Protein AF-A0A4W6F8B2-F1 (afdb_monomer_lite)

Secondary structure (DSSP, 8-state):
-------------------PPP-B--TTS---B----PPPPP------PPP----------S-HHHHHHHHHHHHHHHHHHHHHHHHHHHHHHHHHHHHHHHHHHHHHS-----THHHHHHHHHHHHHHHHHHHHHHHHHHHHHHHHHHHHHHHHHHHHHHHHHHHHHHHHHHHHHHHHHHHHHHHHHHHHHHHHHHHHHHHHHHHHHHHHHHHS----------

Radius of gyration: 71.85 Å; chains: 1; bounding box: 152×48×208 Å

Structure (mmCIF, N/CA/C/O backbone):
data_AF-A0A4W6F8B2-F1
#
_entry.id   AF-A0A4W6F8B2-F1
#
loop_
_atom_site.group_PDB
_atom_site.id
_atom_site.type_symbol
_atom_site.label_atom_id
_atom_site.label_alt_id
_atom_site.label_comp_id
_atom_site.label_asym_id
_atom_site.label_entity_id
_atom_site.label_seq_id
_atom_site.pdbx_PDB_ins_code
_atom_site.Cartn_x
_atom_site.Cartn_y
_atom_site.Cartn_z
_atom_site.occupancy
_atom_site.B_iso_or_equiv
_atom_site.auth_seq_id
_atom_site.auth_comp_id
_atom_site.auth_asym_id
_atom_site.auth_atom_id
_atom_site.pdbx_PDB_model_num
ATOM 1 N N . MET A 1 1 ? 12.115 -32.933 23.506 1.00 41.34 1 MET A N 1
ATOM 2 C CA . MET A 1 1 ? 12.448 -33.530 24.817 1.00 41.34 1 MET A CA 1
ATOM 3 C C . MET A 1 1 ? 11.659 -32.809 25.899 1.00 41.34 1 MET A C 1
ATOM 5 O O . MET A 1 1 ? 12.075 -31.754 26.352 1.00 41.34 1 MET A O 1
ATOM 9 N N . ALA A 1 2 ? 10.496 -33.346 26.263 1.00 42.00 2 ALA A N 1
ATOM 10 C CA . ALA A 1 2 ? 9.798 -32.974 27.487 1.00 42.00 2 ALA A CA 1
ATOM 11 C C . ALA A 1 2 ? 10.229 -33.974 28.565 1.00 42.00 2 ALA A C 1
ATOM 13 O O . ALA A 1 2 ? 10.099 -35.177 28.349 1.00 42.00 2 ALA A O 1
ATOM 14 N N . SER A 1 3 ? 10.776 -33.500 29.683 1.00 36.09 3 SER A N 1
ATOM 15 C CA . SER A 1 3 ? 11.066 -34.358 30.833 1.00 36.09 3 SER A CA 1
ATOM 16 C C . SER A 1 3 ? 10.744 -33.622 32.124 1.00 36.09 3 SER A C 1
ATOM 18 O O . SER A 1 3 ? 11.480 -32.758 32.589 1.00 36.09 3 SER A O 1
ATOM 20 N N . ILE A 1 4 ? 9.597 -34.003 32.671 1.00 45.22 4 ILE A N 1
ATOM 21 C CA . ILE A 1 4 ? 9.161 -33.797 34.045 1.00 45.22 4 ILE A CA 1
ATOM 22 C C . ILE A 1 4 ? 9.964 -34.767 34.912 1.00 45.22 4 ILE A C 1
ATOM 24 O O . ILE A 1 4 ? 9.862 -35.959 34.663 1.00 45.22 4 ILE A O 1
ATOM 28 N N . TYR A 1 5 ? 10.655 -34.303 35.958 1.00 38.16 5 TYR A N 1
ATOM 29 C CA . TYR A 1 5 ? 10.817 -35.104 37.177 1.00 38.16 5 TYR A CA 1
ATOM 30 C C . TYR A 1 5 ? 10.755 -34.229 38.428 1.00 38.16 5 TYR A C 1
ATOM 32 O O . TYR A 1 5 ? 11.544 -33.318 38.659 1.00 38.16 5 TYR A O 1
ATOM 40 N N . ARG A 1 6 ? 9.726 -34.553 39.204 1.00 35.06 6 ARG A N 1
ATOM 41 C CA . ARG A 1 6 ? 9.356 -34.092 40.533 1.00 35.06 6 ARG A CA 1
ATOM 42 C C . ARG A 1 6 ? 10.201 -34.858 41.556 1.00 35.06 6 ARG A C 1
ATOM 44 O O . ARG A 1 6 ? 10.244 -36.082 41.487 1.00 35.06 6 ARG A O 1
ATOM 51 N N . THR A 1 7 ? 10.776 -34.177 42.544 1.00 38.84 7 THR A N 1
ATOM 52 C CA . THR A 1 7 ? 11.252 -34.813 43.782 1.00 38.84 7 THR A CA 1
ATOM 53 C C . THR A 1 7 ? 10.674 -34.088 44.992 1.00 38.84 7 THR A C 1
ATOM 55 O O . THR A 1 7 ? 10.786 -32.878 45.162 1.00 38.84 7 THR A O 1
ATOM 58 N N . SER A 1 8 ? 9.963 -34.866 45.799 1.00 34.19 8 SER A N 1
ATOM 59 C CA . SER A 1 8 ? 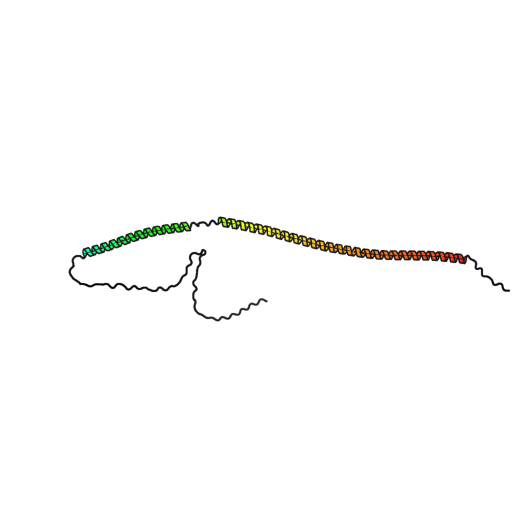9.314 -34.497 47.049 1.00 34.19 8 SER A CA 1
ATOM 60 C C . SER A 1 8 ? 10.188 -34.908 48.231 1.00 34.19 8 SER A C 1
ATOM 62 O O . SER A 1 8 ? 10.653 -36.045 48.265 1.00 34.19 8 SER A O 1
ATOM 64 N N . SER A 1 9 ? 10.310 -34.051 49.246 1.00 36.00 9 SER A N 1
ATOM 65 C CA . SER A 1 9 ? 10.702 -34.473 50.594 1.00 36.00 9 SER A CA 1
ATOM 66 C C . SER A 1 9 ? 9.770 -33.851 51.631 1.00 36.00 9 SER A C 1
ATOM 68 O O . SER A 1 9 ? 9.790 -32.646 51.875 1.00 36.00 9 SER A O 1
ATOM 70 N N . THR A 1 10 ? 8.944 -34.698 52.231 1.00 38.34 10 THR A N 1
ATOM 71 C CA . THR A 1 10 ? 8.097 -34.436 53.395 1.00 38.34 10 THR A CA 1
ATOM 72 C C . THR A 1 10 ? 8.911 -34.493 54.687 1.00 38.34 10 THR A C 1
ATOM 74 O O . THR A 1 10 ? 9.549 -35.504 54.973 1.00 38.34 10 THR A O 1
ATOM 77 N N . ARG A 1 11 ? 8.801 -33.455 55.521 1.00 40.03 11 ARG A N 1
ATOM 78 C CA . ARG A 1 11 ? 9.004 -33.537 56.973 1.00 40.03 11 ARG A CA 1
ATOM 79 C C . ARG A 1 11 ? 7.853 -32.809 57.653 1.00 40.03 11 ARG A C 1
ATOM 81 O O . ARG A 1 11 ? 7.611 -31.640 57.376 1.00 40.03 11 ARG A O 1
ATOM 88 N N . GLY A 1 12 ? 7.118 -33.549 58.476 1.00 40.28 12 GLY A N 1
ATOM 89 C CA . GLY A 1 12 ? 6.002 -33.043 59.258 1.00 40.28 12 GLY A CA 1
ATOM 90 C C . GLY A 1 12 ? 6.448 -32.465 60.596 1.00 40.28 12 GLY A C 1
ATOM 91 O O . GLY A 1 12 ? 7.404 -32.938 61.209 1.00 40.28 12 GLY A O 1
ATOM 92 N N . SER A 1 13 ? 5.678 -31.489 61.059 1.00 39.97 13 SER A N 1
ATOM 93 C CA . SER A 1 13 ? 5.574 -31.085 62.456 1.00 39.97 13 SER A CA 1
ATOM 94 C C . SER A 1 13 ? 4.124 -30.668 62.721 1.00 39.97 13 SER A C 1
ATOM 96 O O . SER A 1 13 ? 3.571 -29.779 62.078 1.00 39.97 13 SER A O 1
ATOM 98 N N . LEU A 1 14 ? 3.491 -31.399 63.637 1.00 44.69 14 LEU A N 1
ATOM 99 C CA . LEU A 1 14 ? 2.198 -31.110 64.256 1.00 44.69 14 LEU A CA 1
ATOM 100 C C . LEU A 1 14 ? 2.376 -29.965 65.260 1.00 44.69 14 LEU A C 1
ATOM 102 O O . LEU A 1 14 ? 3.342 -30.029 66.009 1.00 44.69 14 LEU A O 1
ATOM 106 N N . LEU A 1 15 ? 1.444 -29.002 65.325 1.00 42.19 15 LEU A N 1
ATOM 107 C CA . LEU A 1 15 ? 0.882 -28.431 66.570 1.00 42.19 15 LEU A CA 1
ATOM 108 C C . LEU A 1 15 ? -0.010 -27.202 66.293 1.00 42.19 15 LEU A C 1
ATOM 110 O O . LEU A 1 15 ? 0.415 -26.236 65.674 1.00 42.19 15 LEU A O 1
ATOM 114 N N . GLY A 1 16 ? -1.234 -27.245 66.837 1.00 39.94 16 GLY A N 1
ATOM 115 C CA . GLY A 1 16 ? -2.044 -26.071 67.186 1.00 39.94 16 GLY A CA 1
ATOM 116 C C . GLY A 1 16 ? -2.862 -25.429 66.063 1.00 39.94 16 GLY A C 1
ATOM 117 O O . GLY A 1 16 ? -2.495 -24.378 65.551 1.00 39.94 16 GLY A O 1
ATOM 118 N N . SER A 1 17 ? -4.037 -25.984 65.740 1.00 46.06 17 SER A N 1
ATOM 119 C CA . SER A 1 17 ? -5.036 -25.254 64.946 1.00 46.06 17 SER A CA 1
ATOM 120 C C . SER A 1 17 ? -5.655 -24.142 65.800 1.00 46.06 17 SER A C 1
ATOM 122 O O . SER A 1 17 ? -6.676 -24.330 66.459 1.00 46.06 17 SER A O 1
ATOM 124 N N . MET A 1 18 ? -5.026 -22.967 65.809 1.00 54.62 18 MET A N 1
ATOM 125 C CA . MET A 1 18 ? -5.737 -21.730 66.113 1.00 54.62 18 MET A CA 1
ATOM 126 C C . MET A 1 18 ? -6.669 -21.456 64.936 1.00 54.62 18 MET A C 1
ATOM 128 O O . MET A 1 18 ? -6.235 -21.060 63.854 1.00 54.62 18 MET A O 1
ATOM 132 N N . LYS A 1 19 ? -7.957 -21.754 65.115 1.00 57.62 19 LYS A N 1
ATOM 133 C CA . LYS A 1 19 ? -8.962 -21.522 64.081 1.00 57.62 19 LYS A CA 1
ATOM 134 C C . LYS A 1 19 ? -9.174 -20.012 63.955 1.00 57.62 19 LYS A C 1
ATOM 136 O O . LYS A 1 19 ? -9.634 -19.371 64.897 1.00 57.62 19 LYS A O 1
ATOM 141 N N . ALA A 1 20 ? -8.792 -19.454 62.810 1.00 55.12 20 ALA A N 1
ATOM 142 C CA . ALA A 1 20 ? -8.988 -18.043 62.508 1.00 55.12 20 ALA A CA 1
ATOM 143 C C . ALA A 1 20 ? -10.489 -17.684 62.557 1.00 55.12 20 ALA A C 1
ATOM 145 O O . ALA A 1 20 ? -11.318 -18.503 62.141 1.00 55.12 20 ALA A O 1
ATOM 146 N N . PRO A 1 21 ? -10.863 -16.489 63.051 1.00 57.25 21 PRO A N 1
ATOM 147 C CA . PRO A 1 21 ? -12.248 -16.043 63.022 1.00 57.25 21 PRO A CA 1
ATOM 148 C C . PRO A 1 21 ? -12.723 -15.963 61.567 1.00 57.25 21 PRO A C 1
ATOM 150 O O . PRO A 1 21 ? -12.130 -15.272 60.740 1.00 57.25 21 PRO A O 1
ATOM 153 N N . SER A 1 22 ? -13.787 -16.695 61.239 1.00 53.00 22 SER A N 1
ATOM 154 C CA . SER A 1 22 ? -14.408 -16.635 59.918 1.00 53.00 22 SER A CA 1
ATOM 155 C C . SER A 1 22 ? -15.304 -15.403 59.840 1.00 53.00 22 SER A C 1
ATOM 157 O O . SER A 1 22 ? -16.287 -15.308 60.576 1.00 53.00 22 SER A O 1
ATOM 159 N N . VAL A 1 23 ? -14.983 -14.478 58.939 1.00 60.53 23 VAL A N 1
ATOM 160 C CA . VAL A 1 23 ? -15.820 -13.316 58.632 1.00 60.53 23 VAL A CA 1
ATOM 161 C C . VAL A 1 23 ? -16.605 -13.631 57.364 1.00 60.53 23 VAL A C 1
ATOM 163 O O . VAL A 1 23 ? -16.021 -13.812 56.299 1.00 60.53 23 VAL A O 1
ATOM 166 N N . TYR A 1 24 ? -17.930 -13.714 57.477 1.00 57.59 24 TYR A N 1
ATOM 167 C CA . TYR A 1 24 ? -18.820 -13.796 56.321 1.00 57.59 24 TYR A CA 1
ATOM 168 C C . TYR A 1 24 ? -19.381 -12.399 56.044 1.00 57.59 24 TYR A C 1
ATOM 170 O O . TYR A 1 24 ? -20.149 -11.863 56.845 1.00 57.59 24 TYR A O 1
ATOM 178 N N . GLY A 1 25 ? -18.943 -11.784 54.945 1.00 62.09 25 GLY A N 1
ATOM 179 C CA . GLY A 1 25 ? -19.424 -10.482 54.488 1.00 62.09 25 GLY A CA 1
ATOM 180 C C . GLY A 1 25 ? -20.474 -10.654 53.396 1.00 62.09 25 GLY A C 1
ATOM 181 O O . GLY A 1 25 ? -20.149 -11.109 52.303 1.00 62.09 25 GLY A O 1
ATOM 182 N N . GLY A 1 26 ? -21.725 -10.291 53.681 1.00 59.84 26 GLY A N 1
ATOM 183 C CA . GLY A 1 26 ? -22.758 -10.161 52.653 1.00 59.84 26 GLY A CA 1
ATOM 184 C C . GLY A 1 26 ? -22.479 -8.954 51.751 1.00 59.84 26 GLY A C 1
ATOM 185 O O . GLY A 1 26 ? -22.086 -7.887 52.228 1.00 59.84 26 GLY A O 1
ATOM 186 N N . SER A 1 27 ? -22.677 -9.112 50.443 1.00 57.34 27 SER A N 1
ATOM 187 C CA . SER A 1 27 ? -22.597 -8.033 49.454 1.00 57.34 27 SER A CA 1
ATOM 188 C C . SER A 1 27 ? -23.596 -6.920 49.801 1.00 57.34 27 SER A C 1
ATOM 190 O O . SER A 1 27 ? -24.803 -7.134 49.711 1.00 57.34 27 SER A O 1
ATOM 192 N N . GLY A 1 28 ? -23.095 -5.754 50.230 1.00 63.97 28 GLY A N 1
ATOM 193 C CA . GLY A 1 28 ? -23.914 -4.594 50.623 1.00 63.97 28 GLY A CA 1
ATOM 194 C C . GLY A 1 28 ? -23.567 -3.948 51.975 1.00 63.97 28 GLY A C 1
ATOM 195 O O . GLY A 1 28 ? -24.249 -3.019 52.404 1.00 63.97 28 GLY A O 1
ATOM 196 N N . GLY A 1 29 ? -22.524 -4.417 52.671 1.00 59.66 29 GLY A N 1
ATOM 197 C CA . GLY A 1 29 ? -21.964 -3.720 53.842 1.00 59.66 29 GLY A CA 1
ATOM 198 C C . GLY A 1 29 ? -22.797 -3.789 55.130 1.00 59.66 29 GLY A C 1
ATOM 199 O O . GLY A 1 29 ? -22.437 -3.150 56.112 1.00 59.66 29 GLY A O 1
ATOM 200 N N . HIS A 1 30 ? -23.873 -4.579 55.167 1.00 51.06 30 HIS A N 1
ATOM 201 C CA . HIS A 1 30 ? -24.718 -4.756 56.350 1.00 51.06 30 HIS A CA 1
ATOM 202 C C . HIS A 1 30 ? -24.768 -6.233 56.763 1.00 51.06 30 HIS A C 1
ATOM 204 O O . HIS A 1 30 ? -25.025 -7.104 55.935 1.00 51.06 30 HIS A O 1
ATOM 210 N N . GLY A 1 31 ? -24.535 -6.517 58.053 1.00 58.44 31 GLY A N 1
ATOM 211 C CA . GLY A 1 31 ? -24.656 -7.868 58.624 1.00 58.44 31 GLY A CA 1
ATOM 212 C C . GLY A 1 31 ? -23.345 -8.601 58.934 1.00 58.44 31 GLY A C 1
ATOM 213 O O . GLY A 1 31 ? -23.329 -9.830 58.913 1.00 58.44 31 GLY A O 1
ATOM 214 N N . VAL A 1 32 ? -22.259 -7.887 59.253 1.00 59.38 32 VAL A N 1
ATOM 215 C CA . VAL A 1 32 ? -21.018 -8.518 59.736 1.00 59.38 32 VAL A CA 1
ATOM 216 C C . VAL A 1 32 ? -21.289 -9.201 61.081 1.00 59.38 32 VAL A C 1
ATOM 218 O O . VAL A 1 32 ? -21.580 -8.535 62.073 1.00 59.38 32 VAL A O 1
ATOM 221 N N . ARG A 1 33 ? -21.204 -10.536 61.128 1.00 56.91 33 ARG A N 1
ATOM 222 C CA . ARG A 1 33 ? -21.281 -11.310 62.377 1.00 56.91 33 ARG A CA 1
ATOM 223 C C . ARG A 1 33 ? -19.900 -11.847 62.731 1.00 56.91 33 ARG A C 1
ATOM 225 O O . ARG A 1 33 ? -19.301 -12.575 61.948 1.00 56.91 33 ARG A O 1
ATOM 232 N N . ILE A 1 34 ? -19.418 -11.492 63.919 1.00 56.38 34 ILE A N 1
ATOM 233 C CA . ILE A 1 34 ? -18.180 -12.010 64.507 1.00 56.38 34 ILE A CA 1
ATOM 234 C C . ILE A 1 34 ? -18.591 -12.877 65.695 1.00 56.38 34 ILE A C 1
ATOM 236 O O . ILE A 1 34 ? -19.197 -12.381 66.642 1.00 56.38 34 ILE A O 1
ATOM 240 N N . SER A 1 35 ? -18.293 -14.172 65.649 1.00 53.38 35 SER A N 1
ATOM 241 C CA . SER A 1 35 ? -18.495 -15.061 66.794 1.00 53.38 35 SER A CA 1
ATOM 242 C C . SER A 1 35 ? -17.227 -15.076 67.646 1.00 53.38 35 SER A C 1
ATOM 244 O O . SER A 1 35 ? -16.202 -15.596 67.209 1.00 53.38 35 SER A O 1
ATOM 246 N N . SER A 1 36 ? -17.290 -14.515 68.856 1.00 57.22 36 SER A N 1
ATOM 247 C CA . SER A 1 36 ? -16.254 -14.655 69.882 1.00 57.22 36 SER A CA 1
ATOM 248 C C . SER A 1 36 ? -16.783 -15.503 71.039 1.00 57.22 36 SER A C 1
ATOM 250 O O . SER A 1 36 ? -17.896 -15.311 71.526 1.00 57.22 36 SER A O 1
ATOM 252 N N . THR A 1 37 ? -15.999 -16.487 71.471 1.00 47.69 37 THR A N 1
ATOM 253 C CA . THR A 1 37 ? -16.310 -17.297 72.651 1.00 47.69 37 THR A CA 1
ATOM 254 C C . THR A 1 37 ? -15.865 -16.541 73.899 1.00 47.69 37 THR A C 1
ATOM 256 O O . THR A 1 37 ? -14.682 -16.556 74.241 1.00 47.69 37 THR A O 1
ATOM 259 N N . SER A 1 38 ? -16.791 -15.869 74.582 1.00 50.50 38 SER A N 1
ATOM 260 C CA . SER A 1 38 ? -16.569 -15.337 75.928 1.00 50.50 38 SER A CA 1
ATOM 261 C C . SER A 1 38 ? -17.134 -16.312 76.964 1.00 50.50 38 SER A C 1
ATOM 263 O O . SER A 1 38 ? -18.320 -16.630 76.983 1.00 50.50 38 SER A O 1
ATOM 265 N N . ALA A 1 39 ? -16.251 -16.832 77.817 1.00 43.22 39 ALA A N 1
ATOM 266 C CA . ALA A 1 39 ? -16.620 -17.683 78.939 1.00 43.22 39 ALA A CA 1
ATOM 267 C C . ALA A 1 39 ? -17.435 -16.876 79.966 1.00 43.22 39 ALA A C 1
ATOM 269 O O . ALA A 1 39 ? -16.972 -15.852 80.473 1.00 43.22 39 ALA A O 1
ATOM 270 N N . ALA A 1 40 ? -18.647 -17.343 80.269 1.00 46.00 40 ALA A N 1
ATOM 271 C CA . ALA A 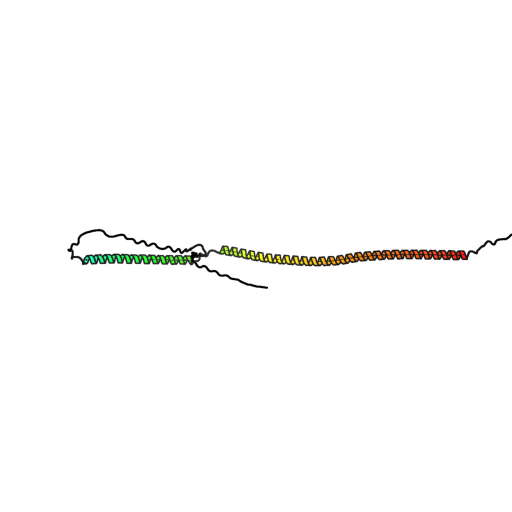1 40 ? -19.519 -16.759 81.279 1.00 46.00 40 ALA A CA 1
ATOM 272 C C . ALA A 1 40 ? -18.927 -16.959 82.685 1.00 46.00 40 ALA A C 1
ATOM 274 O O . ALA A 1 40 ? -18.602 -18.078 83.081 1.00 46.00 40 ALA A O 1
ATOM 275 N N . ARG A 1 41 ? -18.801 -15.869 83.450 1.00 43.81 41 ARG A N 1
ATOM 276 C CA . ARG A 1 41 ? -18.509 -15.908 84.887 1.00 43.81 41 ARG A CA 1
ATOM 277 C C . ARG A 1 41 ? -19.830 -15.833 85.644 1.00 43.81 41 ARG A C 1
ATOM 279 O O . ARG A 1 41 ? -20.556 -14.849 85.530 1.00 43.81 41 ARG A O 1
ATOM 286 N N . SER A 1 42 ? -20.131 -16.898 86.378 1.00 40.41 42 SER A N 1
ATOM 287 C CA . SER A 1 42 ? -21.289 -17.036 87.255 1.00 40.41 42 SER A CA 1
ATOM 288 C C . SER A 1 42 ? -21.296 -15.969 88.353 1.00 40.41 42 SER A C 1
ATOM 290 O O . SER A 1 42 ? -20.316 -15.823 89.079 1.00 40.41 42 SER A O 1
ATOM 292 N N . PHE A 1 43 ? -22.421 -15.272 88.509 1.00 38.22 43 PHE A N 1
ATOM 293 C CA . PHE A 1 43 ? -22.748 -14.483 89.696 1.00 38.22 43 PHE A CA 1
ATOM 294 C C . PHE A 1 43 ? -23.791 -15.258 90.506 1.00 38.22 43 PHE A C 1
ATOM 296 O O . PHE A 1 43 ? -24.946 -15.353 90.099 1.00 38.22 43 PHE A O 1
ATOM 303 N N . SER A 1 44 ? -23.392 -15.833 91.640 1.00 42.19 44 SER A N 1
ATOM 304 C CA . SER A 1 44 ? -24.316 -16.370 92.642 1.00 42.19 44 SER A CA 1
ATOM 305 C C . SER A 1 44 ? -24.525 -15.325 93.735 1.00 42.19 44 SER A C 1
ATOM 307 O O . SER A 1 44 ? -23.634 -15.062 94.541 1.00 42.19 44 SER A O 1
ATOM 309 N N . SER A 1 45 ? -25.708 -14.720 93.735 1.00 41.22 45 SER A N 1
ATOM 310 C CA . SER A 1 45 ? -26.223 -13.835 94.774 1.00 41.22 45 SER A CA 1
ATOM 311 C C . SER A 1 45 ? -26.611 -14.641 96.018 1.00 41.22 45 SER A C 1
ATOM 313 O O . SER A 1 45 ? -27.589 -15.386 95.989 1.00 41.22 45 SER A O 1
ATOM 315 N N . ALA A 1 46 ? -25.873 -14.470 97.114 1.00 44.50 46 ALA A N 1
ATOM 316 C CA . ALA A 1 46 ? -26.290 -14.884 98.449 1.00 44.50 46 ALA A CA 1
ATOM 317 C C . ALA A 1 46 ? -26.645 -13.623 99.248 1.00 44.50 46 ALA A C 1
ATOM 319 O O . ALA A 1 46 ? -25.762 -12.900 99.703 1.00 44.50 46 ALA A O 1
ATOM 320 N N . ALA A 1 47 ? -27.938 -13.332 99.373 1.00 38.41 47 ALA A N 1
ATOM 321 C CA . ALA A 1 47 ? -28.446 -12.261 100.221 1.00 38.41 47 ALA A CA 1
ATOM 322 C C . ALA A 1 47 ? -29.839 -12.636 100.741 1.00 38.41 47 ALA A C 1
ATOM 324 O O . ALA A 1 47 ? -30.721 -12.959 99.949 1.00 38.41 47 ALA A O 1
ATOM 325 N N . GLY A 1 48 ? -30.027 -12.558 102.062 1.00 37.97 48 GLY A N 1
ATOM 326 C CA . GLY A 1 48 ? -31.357 -12.475 102.677 1.00 37.97 48 GLY A CA 1
ATOM 327 C C . GLY A 1 48 ? -31.706 -13.554 103.702 1.00 37.97 48 GLY A C 1
ATOM 328 O O . GLY A 1 48 ? -32.745 -14.191 103.571 1.00 37.97 48 GLY A O 1
ATOM 329 N N . GLY A 1 49 ? -30.875 -13.756 104.731 1.00 36.72 49 GLY A N 1
ATOM 330 C CA . GLY A 1 49 ? -31.285 -14.445 105.962 1.00 36.72 49 GLY A CA 1
ATOM 331 C C . GLY A 1 49 ? -32.053 -13.483 106.874 1.00 36.72 49 GLY A C 1
ATOM 332 O O . GLY A 1 49 ? -31.550 -12.406 107.186 1.00 36.72 49 GLY A O 1
ATOM 333 N N . GLY A 1 50 ? -33.286 -13.856 107.223 1.00 37.47 50 GLY A N 1
ATOM 334 C CA . GLY A 1 50 ? -34.283 -13.022 107.892 1.00 37.47 50 GLY A CA 1
ATOM 335 C C . GLY A 1 50 ? -34.029 -12.716 109.371 1.00 37.47 50 GLY A C 1
ATOM 336 O O . GLY A 1 50 ? -33.300 -13.411 110.077 1.00 37.47 50 GLY A O 1
ATOM 337 N N . ALA A 1 51 ? -34.678 -11.637 109.804 1.00 40.06 51 ALA A N 1
ATOM 338 C CA . ALA A 1 51 ? -34.721 -11.108 111.158 1.00 40.06 51 ALA A CA 1
ATOM 339 C C . ALA A 1 51 ? -35.878 -11.693 111.993 1.00 40.06 51 ALA A C 1
ATOM 341 O O . ALA A 1 51 ? -3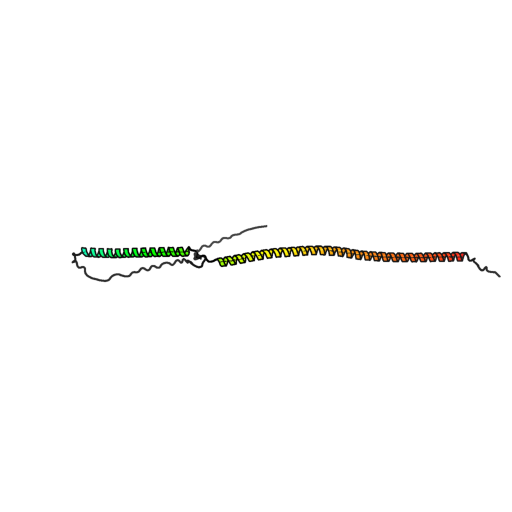6.862 -12.170 111.436 1.00 40.06 51 ALA A O 1
ATOM 342 N N . ALA A 1 52 ? -35.756 -11.488 113.313 1.00 37.25 52 ALA A N 1
ATOM 343 C CA . ALA A 1 52 ? -36.799 -11.461 114.352 1.00 37.25 52 ALA A CA 1
ATOM 344 C C . ALA A 1 52 ? -37.478 -12.810 114.690 1.00 37.25 52 ALA A C 1
ATOM 346 O O . ALA A 1 52 ? -38.103 -13.448 113.858 1.00 37.25 52 ALA A O 1
ATOM 347 N N . ALA A 1 53 ? -37.249 -13.386 115.874 1.00 38.56 53 ALA A N 1
ATOM 348 C CA . ALA A 1 53 ? -37.741 -12.975 117.198 1.00 38.56 53 ALA A CA 1
ATOM 349 C C . ALA A 1 53 ? -39.249 -13.216 117.397 1.00 38.56 53 ALA A C 1
ATOM 351 O O . ALA A 1 53 ? -40.073 -12.605 116.731 1.00 38.56 53 ALA A O 1
ATOM 352 N N . GLY A 1 54 ? -39.574 -14.017 118.420 1.00 40.41 54 GLY A N 1
ATOM 353 C CA . GLY A 1 54 ? -40.794 -13.831 119.208 1.00 40.41 54 GLY A CA 1
ATOM 354 C C . GLY A 1 54 ? -41.879 -14.900 119.074 1.00 40.41 54 GLY A C 1
ATOM 355 O O . GLY A 1 54 ? -42.694 -14.851 118.167 1.00 40.41 54 GLY A O 1
ATOM 356 N N . GLY A 1 55 ? -41.947 -15.777 120.081 1.00 43.69 55 GLY A N 1
ATOM 357 C CA . GLY A 1 55 ? -43.208 -16.114 120.754 1.00 43.69 55 GLY A CA 1
ATOM 358 C C . GLY A 1 55 ? -44.216 -16.987 120.007 1.00 43.69 55 GLY A C 1
ATOM 359 O O . GLY A 1 55 ? -45.162 -16.488 119.409 1.00 43.69 55 GLY A O 1
ATOM 360 N N . PHE A 1 56 ? -44.102 -18.302 120.194 1.00 41.09 56 PHE A N 1
ATOM 361 C CA . PHE A 1 56 ? -45.231 -19.223 120.066 1.00 41.09 56 PHE A CA 1
ATOM 362 C C . PHE A 1 56 ? -46.248 -18.953 121.189 1.00 41.09 56 PHE A C 1
ATOM 364 O O . PHE A 1 56 ? -45.898 -19.070 122.361 1.00 41.09 56 PHE A O 1
ATOM 371 N N . ASN A 1 57 ? -47.501 -18.640 120.840 1.00 52.81 57 ASN A N 1
ATOM 372 C CA . ASN A 1 57 ? -48.645 -18.706 121.754 1.00 52.81 57 ASN A CA 1
ATOM 373 C C . ASN A 1 57 ? -49.816 -19.453 121.091 1.00 52.81 57 ASN A C 1
ATOM 375 O O . ASN A 1 57 ? -50.206 -19.173 119.962 1.00 52.81 57 ASN A O 1
ATOM 379 N N . LEU A 1 58 ? -50.320 -20.446 121.826 1.00 48.97 58 LEU A N 1
ATOM 380 C CA . LEU A 1 58 ? -51.162 -21.580 121.423 1.00 48.97 58 LEU A CA 1
ATOM 381 C C . LEU A 1 58 ? -52.669 -21.303 121.619 1.00 48.97 58 LEU A C 1
ATOM 383 O O . LEU A 1 58 ? -53.382 -22.116 122.195 1.00 48.97 58 LEU A O 1
ATOM 387 N N . ALA A 1 59 ? -53.186 -20.154 121.186 1.00 49.66 59 ALA A N 1
ATOM 388 C CA . ALA A 1 59 ? -54.587 -19.812 121.457 1.00 49.66 59 ALA A CA 1
ATOM 389 C C . ALA A 1 59 ? -55.233 -18.970 120.350 1.00 49.66 59 ALA A C 1
ATOM 391 O O . ALA A 1 59 ? -55.578 -17.820 120.587 1.00 49.66 59 ALA A O 1
ATOM 392 N N . ASP A 1 60 ? -55.410 -19.543 119.156 1.00 47.19 60 ASP A N 1
ATOM 393 C CA . ASP A 1 60 ? -56.421 -19.050 118.209 1.00 47.19 60 ASP A CA 1
ATOM 394 C C . ASP A 1 60 ? -56.870 -20.163 117.245 1.00 47.19 60 ASP A C 1
ATOM 396 O O . ASP A 1 60 ? -56.445 -20.273 116.097 1.00 47.19 60 ASP A O 1
ATOM 400 N N . ALA A 1 61 ? -57.680 -21.085 117.767 1.00 52.69 61 ALA A N 1
ATOM 401 C CA . ALA A 1 61 ? -58.278 -22.192 117.019 1.00 52.69 61 ALA A CA 1
ATOM 402 C C . ALA A 1 61 ? -59.681 -21.835 116.492 1.00 52.69 61 ALA A C 1
ATOM 404 O O . ALA A 1 61 ? -60.558 -22.697 116.426 1.00 52.69 61 ALA A O 1
ATOM 405 N N . ILE A 1 62 ? -59.912 -20.565 116.142 1.00 56.03 62 ILE A N 1
ATOM 406 C CA . ILE A 1 62 ? -61.179 -20.076 115.590 1.00 56.03 62 ILE A CA 1
ATOM 407 C C . ILE A 1 62 ? -60.870 -19.067 114.477 1.00 56.03 62 ILE A C 1
ATOM 409 O O . ILE A 1 62 ? -61.014 -17.879 114.698 1.00 56.03 62 ILE A O 1
ATOM 413 N N . ASP A 1 63 ? -60.409 -19.546 113.311 1.00 53.25 63 ASP A N 1
ATOM 414 C CA . ASP A 1 63 ? -60.756 -19.017 111.969 1.00 53.25 63 ASP A CA 1
ATOM 415 C C . ASP A 1 63 ? -59.822 -19.551 110.855 1.00 53.25 63 ASP A C 1
ATOM 417 O O . ASP A 1 63 ? -59.034 -18.854 110.214 1.00 53.25 63 ASP A O 1
ATOM 421 N N . ILE A 1 64 ? -59.904 -20.854 110.588 1.00 57.09 64 ILE A N 1
ATOM 422 C CA . ILE A 1 64 ? -59.222 -21.483 109.439 1.00 57.09 64 ILE A CA 1
ATOM 423 C C . ILE A 1 64 ? -60.034 -21.262 108.135 1.00 57.09 64 ILE A C 1
ATOM 425 O O . ILE A 1 64 ? -59.532 -21.477 107.029 1.00 57.09 64 ILE A O 1
ATOM 429 N N . SER A 1 65 ? -61.288 -20.805 108.247 1.00 57.56 65 SER A N 1
ATOM 430 C CA . SER A 1 65 ? -62.216 -20.572 107.132 1.00 57.56 65 SER A CA 1
ATOM 431 C C . SER A 1 65 ? -61.854 -19.317 106.344 1.00 57.56 65 SER A C 1
ATOM 433 O O . SER A 1 65 ? -61.698 -19.389 105.119 1.00 57.56 65 SER A O 1
ATOM 435 N N . ASP A 1 66 ? -61.704 -18.174 107.013 1.00 58.31 66 ASP A N 1
ATOM 436 C CA . ASP A 1 66 ? -61.560 -16.902 106.307 1.00 58.31 66 ASP A CA 1
ATOM 437 C C . ASP A 1 66 ? -60.125 -16.681 105.829 1.00 58.31 66 ASP A C 1
ATOM 439 O O . ASP A 1 66 ? -59.924 -16.129 104.749 1.00 58.31 66 ASP A O 1
ATOM 443 N N . ASN A 1 67 ? -59.132 -17.282 106.490 1.00 64.50 67 ASN A N 1
ATOM 444 C CA . ASN A 1 67 ? -57.762 -17.344 105.976 1.00 64.50 67 ASN A CA 1
ATOM 445 C C . ASN A 1 67 ? -57.666 -18.158 104.663 1.00 64.50 67 ASN A C 1
ATOM 447 O O . ASN A 1 67 ? -56.933 -17.799 103.739 1.00 64.50 67 ASN A O 1
ATOM 451 N N . LYS A 1 68 ? -58.463 -19.230 104.524 1.00 67.50 68 LYS A N 1
ATOM 452 C CA . LYS A 1 68 ? -58.549 -20.035 103.290 1.00 67.50 68 LYS A CA 1
ATOM 453 C C . LYS A 1 68 ? -59.315 -19.310 102.178 1.00 67.50 68 LYS A C 1
ATOM 455 O O . LYS A 1 68 ? -58.944 -19.436 101.011 1.00 67.50 68 LYS A O 1
ATOM 460 N N . LYS A 1 69 ? -60.340 -18.519 102.519 1.00 75.62 69 LYS A N 1
ATOM 461 C CA . LYS A 1 69 ? -61.040 -17.635 101.567 1.00 75.62 69 LYS A CA 1
ATOM 462 C C . LYS A 1 69 ? -60.160 -16.481 101.089 1.00 75.62 69 LYS A C 1
ATOM 464 O O . LYS A 1 69 ? -60.118 -16.236 99.889 1.00 75.62 69 LYS A O 1
ATOM 469 N N . MET A 1 70 ? -59.421 -15.834 101.988 1.00 74.56 70 MET A N 1
ATOM 470 C CA . MET A 1 70 ? -58.457 -14.773 101.668 1.00 74.56 70 MET A CA 1
ATOM 471 C C . MET A 1 70 ? -57.318 -15.307 100.789 1.00 74.56 70 MET A C 1
ATOM 473 O O . MET A 1 70 ? -56.943 -14.677 99.801 1.00 74.56 70 MET A O 1
ATOM 477 N N . ALA A 1 71 ? -56.818 -16.515 101.073 1.00 72.25 71 ALA A N 1
ATOM 478 C CA . ALA A 1 71 ? -55.849 -17.193 100.213 1.00 72.25 71 ALA A CA 1
ATOM 479 C C . ALA A 1 71 ? -56.425 -17.525 98.821 1.00 72.25 71 ALA A C 1
ATOM 481 O O . ALA A 1 71 ? -55.741 -17.336 97.816 1.00 72.25 71 ALA A O 1
ATOM 482 N N . MET A 1 72 ? -57.685 -17.970 98.739 1.00 80.62 72 MET A N 1
ATOM 483 C CA . MET A 1 72 ? -58.379 -18.221 97.466 1.00 80.62 72 MET A CA 1
ATOM 484 C C . MET A 1 72 ? -58.647 -16.939 96.670 1.00 80.62 72 MET A C 1
ATOM 486 O O . MET A 1 72 ? -58.507 -16.950 95.450 1.00 80.62 72 MET A O 1
ATOM 490 N N . GLN A 1 73 ? -58.989 -15.831 97.330 1.00 83.25 73 GLN A N 1
ATOM 491 C CA . GLN A 1 73 ? -59.109 -14.521 96.687 1.00 83.25 73 GLN A CA 1
ATOM 492 C C . GLN A 1 73 ? -57.765 -14.052 96.137 1.00 83.25 73 GLN A C 1
ATOM 494 O O . GLN A 1 73 ? -57.694 -13.727 94.962 1.00 83.25 73 GLN A O 1
ATOM 499 N N . ASN A 1 74 ? -56.682 -14.144 96.913 1.00 85.31 74 ASN A N 1
ATOM 500 C CA . ASN A 1 74 ? -55.341 -13.784 96.445 1.00 85.31 74 ASN A CA 1
ATOM 501 C C . ASN A 1 74 ? -54.915 -14.615 95.218 1.00 85.31 74 ASN A C 1
ATOM 503 O O . ASN A 1 74 ? -54.403 -14.077 94.239 1.00 85.31 74 ASN A O 1
ATOM 507 N N . LEU A 1 75 ? -55.186 -15.924 95.230 1.00 85.56 75 LEU A N 1
ATOM 508 C CA . LEU A 1 75 ? -54.975 -16.806 94.076 1.00 85.56 75 LEU A CA 1
ATOM 509 C C . LEU A 1 75 ? -55.812 -16.388 92.861 1.00 85.56 75 LEU A C 1
ATOM 511 O O . LEU A 1 75 ? -55.280 -16.337 91.751 1.00 85.56 75 LEU A O 1
ATOM 515 N N . ASN A 1 76 ? -57.087 -16.060 93.065 1.00 86.81 76 ASN A N 1
ATOM 516 C CA . ASN A 1 76 ? -57.980 -15.597 92.006 1.00 86.81 76 ASN A CA 1
ATOM 517 C C . ASN A 1 76 ? -57.570 -14.225 91.451 1.00 86.81 76 ASN A C 1
ATOM 519 O O . ASN A 1 76 ? -57.590 -14.049 90.237 1.00 86.81 76 ASN A O 1
ATOM 523 N N . ASP A 1 77 ? -57.124 -13.291 92.289 1.00 87.50 77 ASP A N 1
ATOM 524 C CA . ASP A 1 77 ? -56.618 -11.976 91.878 1.00 87.50 77 ASP A CA 1
ATOM 525 C C . ASP A 1 77 ? -55.326 -12.123 91.069 1.00 87.50 77 ASP A C 1
ATOM 527 O O . ASP A 1 77 ? -55.133 -11.489 90.027 1.00 87.50 77 ASP A O 1
ATOM 531 N N . ARG A 1 78 ? -54.449 -13.038 91.493 1.00 89.38 78 ARG A N 1
ATOM 532 C CA . ARG A 1 78 ? -53.237 -13.379 90.748 1.00 89.38 78 ARG A CA 1
ATOM 533 C C . ARG A 1 78 ? -53.590 -14.006 89.401 1.00 89.38 78 ARG A C 1
ATOM 535 O O . ARG A 1 78 ? -53.013 -13.608 88.392 1.00 89.38 78 ARG A O 1
ATOM 542 N N . LEU A 1 79 ? -54.559 -14.921 89.360 1.00 90.44 79 LEU A N 1
ATOM 543 C CA . LEU A 1 79 ? -55.058 -15.539 88.129 1.00 90.44 79 LEU A CA 1
ATOM 544 C C . LEU A 1 79 ? -55.703 -14.507 87.193 1.00 90.44 79 LEU A C 1
ATOM 546 O O . LEU A 1 79 ? -55.401 -14.509 86.002 1.00 90.44 79 LEU A O 1
ATOM 550 N N . ALA A 1 80 ? -56.497 -13.574 87.717 1.00 89.69 80 ALA A N 1
ATOM 551 C CA . ALA A 1 80 ? -57.056 -12.461 86.956 1.00 89.69 80 ALA A CA 1
ATOM 552 C C . ALA A 1 80 ? -55.948 -11.579 86.357 1.00 89.69 80 ALA A C 1
ATOM 554 O O . ALA A 1 80 ? -55.974 -11.289 85.161 1.00 89.69 80 ALA A O 1
ATOM 555 N N . SER A 1 81 ? -54.911 -11.255 87.141 1.00 91.38 81 SER A N 1
ATOM 556 C CA . SER A 1 81 ? -53.749 -10.497 86.656 1.00 91.38 81 SER A CA 1
ATOM 557 C C . SER A 1 81 ? -52.957 -11.246 85.573 1.00 91.38 81 SER A C 1
ATOM 559 O O . SER A 1 81 ? -52.428 -10.631 84.645 1.00 91.38 81 SER A O 1
ATOM 561 N N . TYR A 1 82 ? -52.879 -12.581 85.650 1.00 93.69 82 TYR A N 1
ATOM 562 C CA . TYR A 1 82 ? -52.259 -13.404 84.612 1.00 93.69 82 TYR A CA 1
ATOM 563 C C . TYR A 1 82 ? -53.109 -13.446 83.342 1.00 93.69 82 TYR A C 1
ATOM 565 O O . TYR A 1 82 ? -52.557 -13.289 82.257 1.00 93.69 82 TYR A O 1
ATOM 573 N N . LEU A 1 83 ? -54.432 -13.588 83.453 1.00 93.44 83 LEU A N 1
ATOM 574 C CA . LEU A 1 83 ? -55.344 -13.544 82.304 1.00 93.44 83 LEU A CA 1
ATOM 575 C C . LEU A 1 83 ? -55.298 -12.189 81.588 1.00 93.44 83 LEU A C 1
ATOM 577 O O . LEU A 1 83 ? -55.304 -12.137 80.358 1.00 93.44 83 LEU A O 1
ATOM 581 N N . GLU A 1 84 ? -55.204 -11.090 82.335 1.00 93.69 84 GLU A N 1
ATOM 582 C CA . GLU A 1 84 ? -55.045 -9.752 81.765 1.00 93.69 84 GLU A CA 1
ATOM 583 C C . GLU A 1 84 ? -53.694 -9.591 81.051 1.00 93.69 84 GLU A C 1
ATOM 585 O O . GLU A 1 84 ? -53.637 -9.087 79.928 1.00 93.69 84 GLU A O 1
ATOM 590 N N . LYS A 1 85 ? -52.605 -10.107 81.640 1.00 94.69 85 LYS A N 1
ATOM 591 C CA . LYS A 1 85 ? -51.286 -10.144 80.987 1.00 94.69 85 LYS A CA 1
ATOM 592 C C . LYS A 1 85 ? -51.289 -10.974 79.707 1.00 94.69 85 LYS A C 1
ATOM 594 O O . LYS A 1 85 ? -50.716 -10.527 78.720 1.00 94.69 85 LYS A O 1
ATOM 599 N N . VAL A 1 86 ? -51.938 -12.139 79.699 1.00 95.62 86 VAL A N 1
ATOM 600 C CA . VAL A 1 86 ? -52.059 -12.984 78.499 1.00 95.62 86 VAL A CA 1
ATOM 601 C C . VAL A 1 86 ? -52.804 -12.233 77.398 1.00 95.62 86 VAL A C 1
ATOM 603 O O . VAL A 1 86 ? -52.281 -12.127 76.295 1.00 95.62 86 VAL A O 1
ATOM 606 N N . ARG A 1 87 ? -53.938 -11.593 77.708 1.00 94.12 87 ARG A N 1
ATOM 607 C CA . ARG A 1 87 ? -54.681 -10.776 76.731 1.00 94.12 87 ARG A CA 1
ATOM 608 C C . ARG A 1 87 ? -53.856 -9.617 76.170 1.00 94.12 87 ARG A C 1
ATOM 610 O O . ARG A 1 87 ? -53.940 -9.319 74.981 1.00 94.12 87 ARG A O 1
ATOM 617 N N . ASN A 1 88 ? -53.062 -8.952 77.007 1.00 95.06 88 ASN A N 1
ATOM 618 C CA . ASN A 1 88 ? -52.195 -7.860 76.562 1.00 95.06 88 ASN A CA 1
ATOM 619 C C . ASN A 1 88 ? -51.045 -8.367 75.678 1.00 95.06 88 ASN A C 1
ATOM 621 O O . ASN A 1 88 ? -50.725 -7.730 74.676 1.00 95.06 88 ASN A O 1
ATOM 625 N N . LEU A 1 89 ? -50.463 -9.524 76.004 1.00 95.06 89 LEU A N 1
ATOM 626 C CA . LEU A 1 89 ? -49.432 -10.167 75.187 1.00 95.06 89 LEU A CA 1
ATOM 627 C C . LEU A 1 89 ? -49.986 -10.675 73.852 1.00 95.06 89 LEU A C 1
ATOM 629 O O . LEU A 1 89 ? -49.329 -10.509 72.831 1.00 95.06 89 LEU A O 1
ATOM 633 N N . GLU A 1 90 ? -51.195 -11.233 73.829 1.00 95.38 90 GLU A N 1
ATOM 634 C CA . GLU A 1 90 ? -51.876 -11.648 72.597 1.00 95.38 90 GLU A CA 1
ATOM 635 C C . GLU A 1 90 ? -52.137 -10.453 71.672 1.00 95.38 90 GLU A C 1
ATOM 637 O O . GLU A 1 90 ? -51.840 -10.523 70.479 1.00 95.38 90 GLU A O 1
ATOM 642 N N . LYS A 1 91 ? -52.610 -9.325 72.221 1.00 95.75 91 LYS A N 1
ATOM 643 C CA . LYS A 1 91 ? -52.782 -8.076 71.459 1.00 95.75 91 LYS A CA 1
ATOM 644 C C . LYS A 1 91 ? -51.455 -7.545 70.921 1.00 95.75 91 LYS A C 1
ATOM 646 O O . LYS A 1 91 ? -51.363 -7.224 69.740 1.00 95.75 91 LYS A O 1
ATOM 651 N N . ALA A 1 92 ? -50.423 -7.489 71.763 1.00 94.81 92 ALA A N 1
ATOM 652 C CA . ALA A 1 92 ? -49.101 -7.025 71.355 1.00 94.81 92 ALA A CA 1
ATOM 653 C C . ALA A 1 92 ? -48.480 -7.934 70.278 1.00 94.81 92 ALA A C 1
ATOM 655 O O . ALA A 1 92 ? -47.900 -7.433 69.316 1.00 94.81 92 ALA A O 1
ATOM 656 N N . ASN A 1 93 ? -48.646 -9.255 70.389 1.00 95.44 93 ASN A N 1
ATOM 657 C CA . ASN A 1 93 ? -48.204 -10.203 69.367 1.00 95.44 93 ASN A CA 1
ATOM 658 C C . ASN A 1 93 ? -48.963 -10.013 68.053 1.00 95.44 93 ASN A C 1
ATOM 660 O O . ASN A 1 93 ? -48.329 -9.966 67.003 1.00 95.44 93 ASN A O 1
ATOM 664 N N . ALA A 1 94 ? -50.286 -9.833 68.095 1.00 95.62 94 ALA A N 1
ATOM 665 C CA . ALA A 1 94 ? -51.078 -9.563 66.897 1.00 95.62 94 ALA A CA 1
ATOM 666 C C . ALA A 1 94 ? -50.626 -8.272 66.190 1.00 95.62 94 ALA A C 1
ATOM 668 O O . ALA A 1 94 ? -50.484 -8.250 64.967 1.00 95.62 94 ALA A O 1
ATOM 669 N N . GLU A 1 95 ? -50.330 -7.210 66.943 1.00 96.44 95 GLU A N 1
ATOM 670 C CA . GLU A 1 95 ? -49.772 -5.974 66.384 1.00 96.44 95 GLU A CA 1
ATOM 671 C C . GLU A 1 95 ? -48.375 -6.165 65.785 1.00 96.44 95 GLU A C 1
ATOM 673 O O . GLU A 1 95 ? -48.079 -5.615 64.721 1.00 96.44 95 GLU A O 1
ATOM 678 N N . LEU A 1 96 ? -47.501 -6.918 66.458 1.00 95.94 96 LEU A N 1
ATOM 679 C CA . LEU A 1 96 ? -46.156 -7.210 65.963 1.00 95.94 96 LEU A CA 1
ATOM 680 C C . LEU A 1 96 ? -46.204 -8.048 64.686 1.00 95.94 96 LEU A C 1
ATOM 682 O O . LEU A 1 96 ? -45.500 -7.725 63.733 1.00 95.94 96 LEU A O 1
ATOM 686 N N . GLU A 1 97 ? -47.067 -9.060 64.616 1.00 94.81 97 GLU A N 1
ATOM 687 C CA . GLU A 1 97 ? -47.288 -9.832 63.393 1.00 94.81 97 GLU A CA 1
ATOM 688 C C . GLU A 1 97 ? -47.759 -8.948 62.237 1.00 94.81 97 GLU A C 1
ATOM 690 O O . GLU A 1 97 ? -47.275 -9.091 61.114 1.00 94.81 97 GLU A O 1
ATOM 695 N N . LEU A 1 98 ? -48.668 -8.007 62.504 1.00 95.25 98 LEU A N 1
ATOM 696 C CA . LEU A 1 98 ? -49.170 -7.076 61.496 1.00 95.25 98 LEU A CA 1
ATOM 697 C C . LEU A 1 98 ? -48.046 -6.159 60.986 1.00 95.25 98 LEU A C 1
ATOM 699 O O . LEU A 1 98 ? -47.859 -6.020 59.776 1.00 95.25 98 LEU A O 1
ATOM 703 N N . LYS A 1 99 ? -47.229 -5.614 61.895 1.00 94.88 99 LYS A N 1
ATOM 704 C CA . LYS A 1 99 ? -46.049 -4.798 61.557 1.00 94.88 99 LYS A CA 1
ATOM 705 C C . LYS A 1 99 ? -45.009 -5.593 60.763 1.00 94.88 99 LYS A C 1
ATOM 707 O O . LYS A 1 99 ? -44.454 -5.068 59.802 1.00 94.88 99 LYS A O 1
ATOM 712 N N . ILE A 1 100 ? -44.771 -6.859 61.113 1.00 93.38 100 ILE A N 1
ATOM 713 C CA . ILE A 1 100 ? -43.867 -7.750 60.371 1.00 93.38 100 ILE A CA 1
ATOM 714 C C . ILE A 1 100 ? -44.400 -7.994 58.959 1.00 93.38 100 ILE A C 1
ATOM 716 O O . ILE A 1 100 ? -43.639 -7.875 58.003 1.00 93.38 100 ILE A O 1
ATOM 720 N N . ARG A 1 101 ? -45.699 -8.279 58.800 1.00 90.25 101 ARG A N 1
ATOM 721 C CA . ARG A 1 101 ? -46.312 -8.471 57.476 1.00 90.25 101 ARG A CA 1
ATOM 722 C C . ARG A 1 101 ? -46.198 -7.214 56.615 1.00 90.25 101 ARG A C 1
ATOM 724 O O . ARG A 1 101 ? -45.758 -7.321 55.479 1.00 90.25 101 ARG A O 1
ATOM 731 N N . GLN A 1 102 ? -46.494 -6.034 57.159 1.00 90.62 102 GLN A N 1
ATOM 732 C CA . GLN A 1 102 ? -46.351 -4.755 56.446 1.00 90.62 102 GLN A CA 1
ATOM 733 C C . GLN A 1 102 ? -44.893 -4.431 56.086 1.00 90.62 102 GLN A C 1
ATOM 735 O O . GLN A 1 102 ? -44.606 -3.919 55.002 1.00 90.62 102 GLN A O 1
ATOM 740 N N . PHE A 1 103 ? -43.947 -4.742 56.974 1.00 88.00 103 PHE A N 1
ATOM 741 C CA . PHE A 1 103 ? -42.522 -4.565 56.705 1.00 88.00 103 PHE A CA 1
ATOM 742 C C . PHE A 1 103 ? -42.028 -5.524 55.619 1.00 88.00 103 PHE A C 1
ATOM 744 O O . PHE A 1 103 ? -41.295 -5.118 54.722 1.00 88.00 103 PHE A O 1
ATOM 751 N N . LEU A 1 104 ? -42.456 -6.786 55.661 1.00 85.06 104 LEU A N 1
ATOM 752 C CA . LEU A 1 104 ? -42.144 -7.749 54.613 1.00 85.06 104 LEU A CA 1
ATOM 753 C C . LEU A 1 104 ? -42.780 -7.329 53.294 1.00 85.06 104 LEU A C 1
ATOM 755 O O . LEU A 1 104 ? -42.073 -7.320 52.303 1.00 85.06 104 LEU A O 1
ATOM 759 N N . GLU A 1 105 ? -44.040 -6.892 53.286 1.00 82.88 105 GLU A N 1
ATOM 760 C CA . GLU A 1 105 ? -44.733 -6.442 52.078 1.00 82.88 105 GLU A CA 1
ATOM 761 C C . GLU A 1 105 ? -44.051 -5.221 51.441 1.00 82.88 105 GLU A C 1
ATOM 763 O O . GLU A 1 105 ? -43.817 -5.198 50.230 1.00 82.88 105 GLU A O 1
ATOM 768 N N . SER A 1 106 ? -43.656 -4.241 52.261 1.00 79.06 106 SER A N 1
ATOM 769 C CA . SER A 1 106 ? -42.911 -3.059 51.807 1.00 79.06 106 SER A CA 1
ATOM 770 C C . SER A 1 106 ? -41.485 -3.380 51.346 1.00 79.06 106 SER A C 1
ATOM 772 O O . SER A 1 106 ? -40.974 -2.690 50.474 1.00 79.06 106 SER A O 1
ATOM 774 N N . LYS A 1 107 ? -40.860 -4.448 51.860 1.00 73.69 107 LYS A N 1
ATOM 775 C CA . LYS A 1 107 ? -39.560 -4.965 51.390 1.00 73.69 107 LYS A CA 1
ATOM 776 C C . LYS A 1 107 ? -39.663 -5.906 50.185 1.00 73.69 107 LYS A C 1
ATOM 778 O O . LYS A 1 107 ? -38.704 -6.010 49.427 1.00 73.69 107 LYS A O 1
ATOM 783 N N . THR A 1 108 ? -40.778 -6.623 50.023 1.00 62.06 108 THR A N 1
ATOM 784 C CA . THR A 1 108 ? -41.032 -7.527 48.886 1.00 62.06 108 THR A CA 1
ATOM 785 C C . THR A 1 108 ? -41.535 -6.798 47.659 1.00 62.06 108 THR A C 1
ATOM 787 O O . THR A 1 108 ? -41.397 -7.333 46.565 1.00 62.06 108 THR A O 1
ATOM 790 N N . LYS A 1 109 ? -42.079 -5.585 47.803 1.00 60.34 109 LYS A N 1
ATOM 791 C CA . LYS A 1 109 ? -42.073 -4.633 46.698 1.00 60.34 109 LYS A CA 1
ATOM 792 C C . LYS A 1 109 ? -40.611 -4.243 46.540 1.00 60.34 109 LYS A C 1
ATOM 794 O O . LYS A 1 109 ? -40.099 -3.549 47.418 1.00 60.34 109 LYS A O 1
ATOM 799 N N . PRO A 1 110 ? -39.899 -4.727 45.507 1.00 60.22 110 PRO A N 1
ATOM 800 C CA . PRO A 1 110 ? -38.605 -4.148 45.248 1.00 60.22 110 PRO A CA 1
ATOM 801 C C . PRO A 1 110 ? -38.934 -2.684 44.973 1.00 60.22 110 PRO A C 1
ATOM 803 O O . PRO A 1 110 ? -39.694 -2.391 44.048 1.00 60.22 110 PRO A O 1
ATOM 806 N N . GLU A 1 111 ? -38.450 -1.762 45.801 1.00 60.81 111 GLU A N 1
ATOM 807 C CA . GLU A 1 111 ? -38.233 -0.421 45.288 1.00 60.81 111 GLU A CA 1
ATOM 808 C C . GLU A 1 111 ? -37.306 -0.644 44.105 1.00 60.81 111 GLU A C 1
ATOM 810 O O . GLU A 1 111 ? -36.129 -0.972 44.270 1.00 60.81 111 GLU A O 1
ATOM 815 N N . GLY A 1 112 ? -37.905 -0.691 42.916 1.00 60.41 112 GLY A N 1
ATOM 816 C CA . GLY A 1 112 ? -37.201 -0.935 41.684 1.00 60.41 112 GLY A CA 1
ATOM 817 C C . GLY A 1 112 ? -36.235 0.213 41.588 1.00 60.41 112 GLY A C 1
ATOM 818 O O . GLY A 1 112 ? -36.647 1.323 41.280 1.00 60.41 112 GLY A O 1
ATOM 819 N N . HIS A 1 113 ? -34.974 -0.026 41.943 1.00 65.94 113 HIS A N 1
ATOM 820 C CA . HIS A 1 113 ? -33.929 0.931 41.659 1.00 65.94 113 HIS A CA 1
ATOM 821 C C . HIS A 1 113 ? -34.102 1.295 40.190 1.00 65.94 113 HIS A C 1
ATOM 823 O O . HIS A 1 113 ? -34.102 0.402 39.336 1.00 65.94 113 HIS A O 1
ATOM 829 N N . ASP A 1 114 ? -34.350 2.575 39.916 1.00 70.94 114 ASP A N 1
ATOM 830 C CA . ASP A 1 114 ? -34.606 3.077 38.573 1.00 70.94 114 ASP A CA 1
ATOM 831 C C . ASP A 1 114 ? -33.319 2.963 37.751 1.00 70.94 114 ASP A C 1
ATOM 833 O O . ASP A 1 114 ? -32.582 3.914 37.507 1.00 70.94 114 ASP A O 1
ATOM 837 N N . CYS A 1 115 ? -33.030 1.748 37.289 1.00 76.62 115 CYS A N 1
ATOM 838 C CA . CYS A 1 115 ? -31.865 1.421 36.479 1.00 76.62 115 CYS A CA 1
ATOM 839 C C . CYS A 1 115 ? -32.002 1.951 35.044 1.00 76.62 115 CYS A C 1
ATOM 841 O O . CYS A 1 115 ? -31.148 1.666 34.209 1.00 76.62 115 CYS A O 1
ATOM 843 N N . SER A 1 116 ? -33.074 2.687 34.734 1.00 85.50 116 SER A N 1
ATOM 844 C CA . SER A 1 116 ? -33.346 3.257 33.412 1.00 85.50 116 SER A CA 1
ATOM 845 C C . SER A 1 116 ? -32.206 4.168 32.944 1.00 85.50 116 SER A C 1
ATOM 847 O O . SER A 1 116 ? -31.708 4.006 31.831 1.00 85.50 116 SER A O 1
ATOM 849 N N . ALA A 1 117 ? -31.700 5.036 33.829 1.00 87.12 117 ALA A N 1
ATOM 850 C CA . ALA A 1 117 ? -30.576 5.921 33.519 1.00 87.12 117 ALA A CA 1
ATOM 851 C C . ALA A 1 117 ? -29.296 5.136 33.177 1.00 87.12 117 ALA A C 1
ATOM 853 O O . ALA A 1 117 ? -28.646 5.412 32.171 1.00 87.12 117 ALA A O 1
ATOM 854 N N . TYR A 1 118 ? -28.967 4.103 33.959 1.00 88.81 118 TYR A N 1
ATOM 855 C CA . TYR A 1 118 ? -27.804 3.252 33.689 1.00 88.81 118 TYR A CA 1
ATOM 856 C C . TYR A 1 118 ? -27.964 2.440 32.402 1.00 88.81 118 TYR A C 1
ATOM 858 O O . TYR A 1 118 ? -27.008 2.310 31.645 1.00 88.81 118 TYR A O 1
ATOM 866 N N . LYS A 1 119 ? -29.168 1.934 32.110 1.00 91.50 119 LYS A N 1
ATOM 867 C CA . LYS A 1 119 ? -29.456 1.216 30.860 1.00 91.50 119 LYS A CA 1
ATOM 868 C C . LYS A 1 119 ? -29.275 2.112 29.634 1.00 91.50 119 LYS A C 1
ATOM 870 O O . LYS A 1 119 ? -28.691 1.659 28.655 1.00 91.50 119 LYS A O 1
ATOM 875 N N . ALA A 1 120 ? -29.713 3.370 29.700 1.00 93.25 120 ALA A N 1
ATOM 876 C CA . ALA A 1 120 ? -29.517 4.334 28.618 1.00 93.25 120 ALA A CA 1
ATOM 877 C C . ALA A 1 120 ? -28.025 4.615 28.363 1.00 93.25 120 ALA A C 1
ATOM 879 O O . ALA A 1 120 ? -27.583 4.592 27.217 1.00 93.25 120 ALA A O 1
ATOM 880 N N . VAL A 1 121 ? -27.232 4.800 29.425 1.00 95.62 121 VAL A N 1
ATOM 881 C CA . VAL A 1 121 ? -25.775 4.993 29.307 1.00 95.62 121 VAL A CA 1
ATOM 882 C C . VAL A 1 121 ? -25.090 3.745 28.742 1.00 95.62 121 VAL A C 1
ATOM 884 O O . VAL A 1 121 ? -24.248 3.864 27.857 1.00 95.62 121 VAL A O 1
ATOM 887 N N . ILE A 1 122 ? -25.465 2.548 29.206 1.00 96.06 122 ILE A N 1
ATOM 888 C CA . ILE A 1 122 ? -24.920 1.281 28.694 1.00 96.06 122 ILE A CA 1
ATOM 889 C C . ILE A 1 122 ? -25.233 1.117 27.205 1.00 96.06 122 ILE A C 1
ATOM 891 O O . ILE A 1 122 ? -24.331 0.771 26.449 1.00 96.06 122 ILE A O 1
ATOM 895 N N . SER A 1 123 ? -26.468 1.402 26.779 1.00 96.75 123 SER A N 1
ATOM 896 C CA . SER A 1 123 ? -26.849 1.361 25.362 1.00 96.75 123 SER A CA 1
ATOM 897 C C . SER A 1 123 ? -26.000 2.327 24.537 1.00 96.75 123 SER A C 1
ATOM 899 O O . SER A 1 123 ? -25.409 1.918 23.547 1.00 96.75 123 SER A O 1
ATOM 901 N N . GLY A 1 124 ? -25.850 3.578 24.986 1.00 97.75 124 GLY A N 1
ATOM 902 C CA . GLY A 1 124 ? -25.035 4.562 24.271 1.00 97.75 124 GLY A CA 1
ATOM 903 C C . GLY A 1 124 ? -23.559 4.162 24.165 1.00 97.75 124 GLY A C 1
ATOM 904 O O . GLY A 1 124 ? -22.940 4.359 23.123 1.00 97.75 124 GLY A O 1
ATOM 905 N N . LEU A 1 125 ? -22.992 3.555 25.212 1.00 98.12 125 LEU A N 1
ATOM 906 C CA . LEU A 1 125 ? -21.626 3.021 25.169 1.00 98.12 125 LEU A CA 1
ATOM 907 C C . LEU A 1 125 ? -21.504 1.824 24.219 1.00 98.12 125 LEU A C 1
ATOM 909 O O . LEU A 1 125 ? -20.502 1.706 23.517 1.00 98.12 125 LEU A O 1
ATOM 913 N N . GLN A 1 126 ? -22.505 0.944 24.179 1.00 98.25 126 GLN A N 1
ATOM 914 C CA . GLN A 1 126 ? -22.539 -0.172 23.234 1.00 98.25 126 GLN A CA 1
ATOM 915 C C . GLN A 1 126 ? -22.585 0.334 21.791 1.00 98.25 126 GLN A C 1
ATOM 917 O O . GLN A 1 126 ? -21.788 -0.124 20.975 1.00 98.25 126 GLN A O 1
ATOM 922 N N . ASP A 1 127 ? -23.428 1.325 21.499 1.00 98.19 127 ASP A N 1
ATOM 923 C CA . ASP A 1 127 ? -23.527 1.940 20.172 1.00 98.19 127 ASP A CA 1
ATOM 924 C C . ASP A 1 127 ? -22.193 2.571 19.750 1.00 98.19 127 ASP A C 1
ATOM 926 O O . ASP A 1 127 ? -21.698 2.308 18.655 1.00 98.19 127 ASP A O 1
ATOM 930 N N . GLN A 1 128 ? -21.537 3.307 20.655 1.00 98.38 128 GLN A N 1
ATOM 931 C CA . GLN A 1 128 ? -20.202 3.860 20.407 1.00 98.38 128 GLN A CA 1
ATOM 932 C C . GLN A 1 128 ? -19.160 2.774 20.121 1.00 98.38 128 GLN A C 1
ATOM 934 O O . GLN A 1 128 ? -18.326 2.946 19.232 1.00 98.38 128 GLN A O 1
ATOM 939 N N . ILE A 1 129 ? -19.194 1.652 20.848 1.00 98.38 129 ILE A N 1
ATOM 940 C CA . ILE A 1 129 ? -18.296 0.518 20.596 1.00 98.38 129 ILE A CA 1
ATOM 941 C C . ILE A 1 129 ? -18.566 -0.075 19.212 1.00 98.38 129 ILE A C 1
ATOM 943 O O . ILE A 1 129 ? -17.614 -0.359 18.481 1.00 98.38 129 ILE A O 1
ATOM 947 N N . PHE A 1 130 ? -19.829 -0.251 18.823 1.00 98.25 130 PHE A N 1
ATOM 948 C CA . PHE A 1 130 ? -20.176 -0.768 17.501 1.00 98.25 130 PHE A CA 1
ATOM 949 C C . PHE A 1 130 ? -19.724 0.173 16.385 1.00 98.25 130 PHE A C 1
ATOM 951 O O . PHE A 1 130 ? -19.091 -0.280 15.427 1.00 98.25 130 PHE A O 1
ATOM 958 N N . ASP A 1 131 ? -19.963 1.475 16.528 1.00 98.31 131 ASP A N 1
ATOM 959 C CA . ASP A 1 131 ? -19.519 2.474 15.559 1.00 98.31 131 ASP A CA 1
ATOM 960 C C . ASP A 1 131 ? -17.996 2.531 15.454 1.00 98.31 131 ASP A C 1
ATOM 962 O O . ASP A 1 131 ? -17.452 2.490 14.347 1.00 98.31 131 ASP A O 1
ATOM 966 N N . ALA A 1 132 ? -17.291 2.542 16.587 1.00 98.25 132 ALA A N 1
ATOM 967 C CA . ALA A 1 132 ? -15.834 2.501 16.611 1.00 98.25 132 ALA A CA 1
ATOM 968 C C . ALA A 1 132 ? -15.298 1.222 15.955 1.00 98.25 132 ALA A C 1
ATOM 970 O O . ALA A 1 132 ? -14.353 1.285 15.174 1.00 98.25 132 ALA A O 1
ATOM 971 N N . THR A 1 133 ? -15.924 0.069 16.205 1.00 98.38 133 THR A N 1
ATOM 972 C CA . THR A 1 133 ? -15.539 -1.214 15.595 1.00 98.38 133 THR A CA 1
ATOM 973 C C . THR A 1 133 ? -15.741 -1.189 14.082 1.00 98.38 133 THR A C 1
ATOM 975 O O . THR A 1 133 ? -14.862 -1.620 13.333 1.00 98.38 133 THR A O 1
ATOM 978 N N . ARG A 1 134 ? -16.863 -0.630 13.614 1.00 98.44 134 ARG A N 1
ATOM 979 C CA . ARG A 1 134 ? -17.161 -0.464 12.186 1.00 98.44 134 ARG A CA 1
ATOM 980 C C . ARG A 1 134 ? -16.149 0.452 11.503 1.00 98.44 134 ARG A C 1
ATOM 982 O O . ARG A 1 134 ? -15.622 0.099 10.448 1.00 98.44 134 ARG A O 1
ATOM 989 N N . ILE A 1 135 ? -15.858 1.607 12.103 1.00 98.31 135 ILE A N 1
ATOM 990 C CA . ILE A 1 135 ? -14.867 2.560 11.584 1.00 98.31 135 ILE A CA 1
ATOM 991 C C . ILE A 1 135 ? -13.483 1.914 11.559 1.00 98.31 135 ILE A C 1
ATOM 993 O O . ILE A 1 135 ? -12.793 2.002 10.548 1.00 98.31 135 ILE A O 1
ATOM 997 N N . ASN A 1 136 ? -13.097 1.215 12.625 1.00 98.38 136 ASN A N 1
ATOM 998 C CA . ASN A 1 136 ? -11.807 0.541 12.700 1.00 98.38 136 ASN A CA 1
ATOM 999 C C . ASN A 1 136 ? -11.671 -0.522 11.595 1.00 98.38 136 ASN A C 1
ATOM 1001 O O . ASN A 1 136 ? -10.672 -0.546 10.883 1.00 98.38 136 ASN 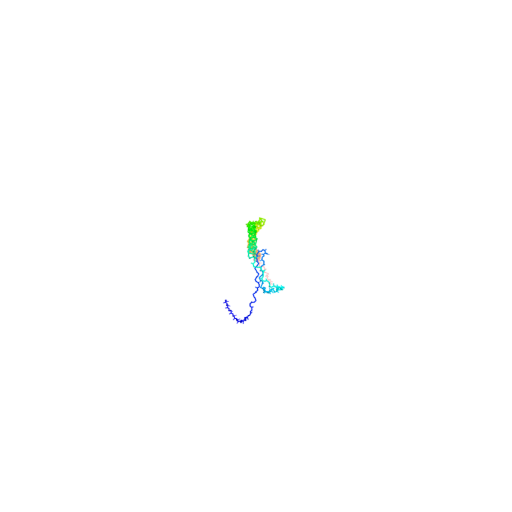A O 1
ATOM 1005 N N . GLY A 1 137 ? -12.716 -1.323 11.359 1.00 98.44 137 GLY A N 1
ATOM 1006 C CA . GLY A 1 137 ? -12.764 -2.255 10.228 1.00 98.44 137 GLY A CA 1
ATOM 1007 C C . GLY A 1 137 ? -12.603 -1.561 8.870 1.00 98.44 137 GLY A C 1
ATOM 1008 O O . GLY A 1 137 ? -11.806 -1.998 8.042 1.00 98.44 137 GLY A O 1
ATOM 1009 N N . SER A 1 138 ? -13.293 -0.438 8.652 1.00 98.38 138 SER A N 1
ATOM 1010 C CA . SER A 1 138 ? -13.151 0.365 7.428 1.00 98.38 138 SER A CA 1
ATOM 1011 C C . SER A 1 138 ? -11.736 0.932 7.247 1.00 98.38 138 SER A C 1
ATOM 1013 O O . SER A 1 138 ? -11.238 1.006 6.120 1.00 98.38 138 SER A O 1
ATOM 1015 N N . LEU A 1 139 ? -11.085 1.348 8.336 1.00 98.44 139 LEU A N 1
ATOM 1016 C CA . LEU A 1 139 ? -9.711 1.846 8.314 1.00 98.44 139 LEU A CA 1
ATOM 1017 C C . LEU A 1 139 ? -8.720 0.732 7.976 1.00 98.44 139 LEU A C 1
ATOM 1019 O O . LEU A 1 139 ? -7.873 0.944 7.112 1.00 98.44 139 LEU A O 1
ATOM 1023 N N . TYR A 1 140 ? -8.855 -0.457 8.573 1.00 98.50 140 TYR A N 1
ATOM 1024 C CA . TYR A 1 140 ? -8.025 -1.615 8.225 1.00 98.50 140 TYR A CA 1
ATOM 1025 C C . TYR A 1 140 ? -8.113 -1.955 6.736 1.00 98.50 140 TYR A C 1
ATOM 1027 O O . TYR A 1 140 ? -7.082 -2.069 6.079 1.00 98.50 140 TYR A O 1
ATOM 1035 N N . LEU A 1 141 ? -9.325 -2.006 6.174 1.00 98.44 141 LEU A N 1
ATOM 1036 C CA . LEU A 1 141 ? -9.509 -2.261 4.741 1.00 98.44 141 LEU A CA 1
ATOM 1037 C C . LEU A 1 141 ? -8.866 -1.177 3.867 1.00 98.44 141 LEU A C 1
ATOM 1039 O O . LEU A 1 141 ? -8.268 -1.483 2.839 1.00 98.44 141 LEU A O 1
ATOM 1043 N N . SER A 1 142 ? -8.968 0.090 4.275 1.00 98.50 142 SER A N 1
ATOM 1044 C CA . SER A 1 142 ? -8.351 1.207 3.546 1.00 98.50 142 SER A CA 1
ATOM 1045 C C . SER A 1 142 ? -6.823 1.134 3.585 1.00 98.50 142 SER A C 1
ATOM 1047 O O . SER A 1 142 ? -6.171 1.389 2.575 1.00 98.50 142 SER A O 1
ATOM 1049 N N . ILE A 1 143 ? -6.254 0.753 4.732 1.00 98.62 143 ILE A N 1
ATOM 1050 C CA . ILE A 1 143 ? -4.813 0.535 4.901 1.00 98.62 143 ILE A CA 1
ATOM 1051 C C . ILE A 1 143 ? -4.341 -0.614 4.012 1.00 98.62 143 ILE A C 1
ATOM 1053 O O . ILE A 1 143 ? -3.340 -0.467 3.315 1.00 98.62 143 ILE A O 1
ATOM 1057 N N . ASP A 1 144 ? -5.047 -1.741 4.020 1.00 98.62 144 ASP A N 1
ATOM 1058 C CA . ASP A 1 144 ? -4.657 -2.910 3.234 1.00 98.62 144 ASP A CA 1
ATOM 1059 C C . ASP A 1 144 ? -4.774 -2.637 1.732 1.00 98.62 144 ASP A C 1
ATOM 1061 O O . ASP A 1 144 ? -3.866 -2.974 0.977 1.00 98.62 144 ASP A O 1
ATOM 1065 N N . ASN A 1 145 ? -5.815 -1.923 1.300 1.00 98.50 145 ASN A N 1
ATOM 1066 C CA . ASN A 1 145 ? -5.941 -1.475 -0.085 1.00 98.50 145 ASN A CA 1
ATOM 1067 C C . ASN A 1 145 ? -4.797 -0.523 -0.483 1.00 98.50 145 ASN A C 1
ATOM 1069 O O . ASN A 1 145 ? -4.162 -0.713 -1.517 1.00 98.50 145 ASN A O 1
ATOM 1073 N N . ALA A 1 146 ? -4.465 0.459 0.362 1.00 98.56 146 ALA A N 1
ATOM 1074 C CA . ALA A 1 146 ? -3.354 1.372 0.099 1.00 98.56 146 ALA A CA 1
ATOM 1075 C C . ALA A 1 146 ? -2.000 0.644 0.015 1.00 98.56 146 ALA A C 1
ATOM 1077 O O . ALA A 1 146 ? -1.172 0.995 -0.824 1.00 98.56 146 ALA A O 1
ATOM 1078 N N . LYS A 1 147 ? -1.780 -0.382 0.847 1.00 98.62 147 LYS A N 1
ATOM 1079 C CA . LYS A 1 147 ? -0.578 -1.227 0.788 1.00 98.62 147 LYS A CA 1
ATOM 1080 C C . LYS A 1 147 ? -0.515 -2.039 -0.501 1.00 98.62 147 LYS A C 1
ATOM 1082 O O . LYS A 1 147 ? 0.507 -1.992 -1.172 1.00 98.62 147 LYS A O 1
ATOM 1087 N N . LEU A 1 148 ? -1.605 -2.714 -0.874 1.00 98.56 148 LEU A N 1
ATOM 1088 C CA . LEU A 1 148 ? -1.671 -3.475 -2.125 1.00 98.56 148 LEU A CA 1
ATOM 1089 C C . LEU A 1 148 ? -1.419 -2.573 -3.339 1.00 98.56 148 LEU A C 1
ATOM 1091 O O . LEU A 1 148 ? -0.622 -2.917 -4.205 1.00 98.56 148 LEU A O 1
ATOM 1095 N N . ALA A 1 149 ? -2.017 -1.380 -3.366 1.00 98.62 149 ALA A N 1
ATOM 1096 C CA . ALA A 1 149 ? -1.765 -0.405 -4.421 1.00 98.62 149 ALA A CA 1
ATOM 1097 C C . ALA A 1 149 ? -0.295 0.058 -4.453 1.00 98.62 149 ALA A C 1
ATOM 1099 O O . ALA A 1 149 ? 0.280 0.214 -5.530 1.00 98.62 149 ALA A O 1
ATOM 1100 N N . ALA A 1 150 ? 0.329 0.274 -3.290 1.00 98.69 150 ALA A N 1
ATOM 1101 C CA . ALA A 1 150 ? 1.740 0.643 -3.208 1.00 98.69 150 ALA A CA 1
ATOM 1102 C C . ALA A 1 150 ? 2.661 -0.476 -3.722 1.00 98.69 150 ALA A C 1
ATOM 1104 O O . ALA A 1 150 ? 3.595 -0.191 -4.475 1.00 98.69 150 ALA A O 1
ATOM 1105 N N . ASP A 1 151 ? 2.377 -1.730 -3.370 1.00 98.56 151 ASP A N 1
ATOM 1106 C CA . ASP A 1 151 ? 3.120 -2.895 -3.857 1.00 98.56 151 ASP A CA 1
ATOM 1107 C C . ASP A 1 151 ? 2.953 -3.068 -5.376 1.00 98.56 151 ASP A C 1
ATOM 1109 O O . ASP A 1 151 ? 3.942 -3.262 -6.087 1.00 98.56 151 ASP A O 1
ATOM 1113 N N . ASP A 1 152 ? 1.741 -2.880 -5.905 1.00 98.62 152 ASP A N 1
ATOM 1114 C CA . ASP A 1 152 ? 1.477 -2.883 -7.348 1.00 98.62 152 ASP A CA 1
ATOM 1115 C C . ASP A 1 152 ? 2.282 -1.801 -8.082 1.00 98.62 152 ASP A C 1
ATOM 1117 O O . ASP A 1 152 ? 2.869 -2.053 -9.139 1.00 98.62 152 ASP A O 1
ATOM 1121 N N . PHE A 1 153 ? 2.327 -0.579 -7.540 1.00 98.69 153 PHE A N 1
ATOM 1122 C CA . PHE A 1 153 ? 3.125 0.500 -8.126 1.00 98.69 153 PHE A CA 1
ATOM 1123 C C . PHE A 1 153 ? 4.622 0.226 -8.039 1.00 98.69 153 PHE A C 1
ATOM 1125 O O . PHE A 1 153 ? 5.343 0.547 -8.984 1.00 98.69 153 PHE A O 1
ATOM 1132 N N . LYS A 1 154 ? 5.089 -0.396 -6.955 1.00 98.69 154 LYS A N 1
ATOM 1133 C CA . LYS A 1 154 ? 6.488 -0.791 -6.805 1.00 98.69 154 LYS A CA 1
ATOM 1134 C C . LYS A 1 154 ? 6.898 -1.793 -7.884 1.00 98.69 154 LYS A C 1
ATOM 1136 O O . LYS A 1 154 ? 7.888 -1.557 -8.569 1.00 98.69 154 LYS A O 1
ATOM 1141 N N . VAL A 1 155 ? 6.112 -2.851 -8.094 1.00 98.56 155 VAL A N 1
ATOM 1142 C CA . VAL A 1 155 ? 6.388 -3.854 -9.139 1.00 98.56 155 VAL A CA 1
ATOM 1143 C C . VAL A 1 155 ? 6.369 -3.217 -10.530 1.00 98.56 155 VAL A C 1
ATOM 1145 O O . VAL A 1 155 ? 7.257 -3.468 -11.345 1.00 98.56 155 VAL A O 1
ATOM 1148 N N . LYS A 1 156 ? 5.391 -2.346 -10.812 1.00 98.62 156 LYS A N 1
ATOM 1149 C CA . LYS A 1 156 ? 5.338 -1.608 -12.086 1.00 98.62 156 LYS A CA 1
ATOM 1150 C C . LYS A 1 156 ? 6.569 -0.729 -12.292 1.00 98.62 156 LYS A C 1
ATOM 1152 O O . LYS A 1 156 ? 7.115 -0.714 -13.390 1.00 98.62 156 LYS A O 1
ATOM 1157 N N . PHE A 1 157 ? 7.011 -0.027 -11.252 1.00 98.69 157 PHE A N 1
ATOM 1158 C CA . PHE A 1 157 ? 8.204 0.810 -11.308 1.00 98.69 157 PHE A CA 1
ATOM 1159 C C . PHE A 1 157 ? 9.471 -0.013 -11.557 1.00 98.69 157 PHE A C 1
ATOM 1161 O O . PHE A 1 157 ? 10.271 0.359 -12.409 1.00 98.69 157 PHE A O 1
ATOM 1168 N N . GLU A 1 158 ? 9.647 -1.136 -10.858 1.00 98.62 158 GLU A N 1
ATOM 1169 C CA . GLU A 1 158 ? 10.798 -2.025 -11.050 1.00 98.62 158 GLU A CA 1
ATOM 1170 C C . GLU A 1 158 ? 10.843 -2.590 -12.480 1.00 98.62 158 GLU A C 1
ATOM 1172 O O . GLU A 1 158 ? 11.903 -2.586 -13.109 1.00 98.62 158 GLU A O 1
ATOM 1177 N N . ASN A 1 159 ? 9.692 -2.988 -13.032 1.00 98.44 159 ASN A N 1
ATOM 1178 C CA . ASN A 1 159 ? 9.591 -3.446 -14.419 1.00 98.44 159 ASN A CA 1
ATOM 1179 C C . ASN A 1 159 ? 9.932 -2.335 -15.425 1.00 98.44 159 ASN A C 1
ATOM 1181 O O . ASN A 1 159 ? 10.712 -2.562 -16.349 1.00 98.44 159 ASN A O 1
ATOM 1185 N N . GLU A 1 160 ? 9.378 -1.133 -15.248 1.00 98.56 160 GLU A N 1
ATOM 1186 C CA . GLU A 1 160 ? 9.656 0.014 -16.122 1.00 98.56 160 GLU A CA 1
ATOM 1187 C C . GLU A 1 160 ? 11.133 0.421 -16.061 1.00 98.56 160 GLU A C 1
ATOM 1189 O O . GLU A 1 160 ? 11.756 0.690 -17.087 1.00 98.56 160 GLU A O 1
ATOM 1194 N N . LEU A 1 161 ? 11.721 0.409 -14.862 1.00 98.62 161 LEU A N 1
ATOM 1195 C CA . LEU A 1 161 ? 13.137 0.687 -14.659 1.00 98.62 161 LEU A CA 1
ATOM 1196 C C . LEU A 1 161 ? 14.013 -0.329 -15.399 1.00 98.62 161 LEU A C 1
ATOM 1198 O O . LEU A 1 161 ? 14.954 0.072 -16.084 1.00 98.62 161 LEU A O 1
ATOM 1202 N N . ALA A 1 162 ? 13.692 -1.622 -15.304 1.00 98.50 162 ALA A N 1
ATOM 1203 C CA . ALA A 1 162 ? 14.421 -2.671 -16.011 1.00 98.50 162 ALA A CA 1
ATOM 1204 C C . ALA A 1 162 ? 14.318 -2.512 -17.538 1.00 98.50 162 ALA A C 1
ATOM 1206 O O . ALA A 1 162 ? 15.331 -2.591 -18.236 1.00 98.50 162 ALA A O 1
ATOM 1207 N N . MET A 1 163 ? 13.121 -2.221 -18.062 1.00 98.56 163 MET A N 1
ATOM 1208 C CA . MET A 1 163 ? 12.930 -1.944 -19.492 1.00 98.56 163 MET A CA 1
ATOM 1209 C C . MET A 1 163 ? 13.736 -0.722 -19.940 1.00 98.56 163 MET A C 1
ATOM 1211 O O . MET A 1 163 ? 14.434 -0.781 -20.953 1.00 98.56 163 MET A O 1
ATOM 1215 N N . ARG A 1 164 ? 13.701 0.367 -19.163 1.00 98.62 164 ARG A N 1
ATOM 1216 C CA . ARG A 1 164 ? 14.472 1.581 -19.447 1.00 98.62 164 ARG A CA 1
ATOM 1217 C C . ARG A 1 164 ? 15.973 1.295 -19.493 1.00 98.62 164 ARG A C 1
ATOM 1219 O O . ARG A 1 164 ? 16.633 1.744 -20.424 1.00 98.62 164 ARG A O 1
ATOM 1226 N N . GLN A 1 165 ? 16.505 0.552 -18.524 1.00 98.56 165 GLN A N 1
ATOM 1227 C CA . GLN A 1 165 ? 17.921 0.170 -18.495 1.00 98.56 165 GLN A CA 1
ATOM 1228 C C . GLN A 1 165 ? 18.315 -0.675 -19.712 1.00 98.56 165 GLN A C 1
ATOM 1230 O O . GLN A 1 165 ? 19.394 -0.472 -20.265 1.00 98.56 165 GLN A O 1
ATOM 1235 N N . GLY A 1 166 ? 17.436 -1.576 -20.165 1.00 98.56 166 GLY A N 1
ATOM 1236 C CA . GLY A 1 166 ? 17.635 -2.324 -21.409 1.00 98.56 166 GLY A CA 1
ATOM 1237 C C . GLY A 1 166 ? 17.759 -1.401 -22.623 1.00 98.56 166 GLY A C 1
ATOM 1238 O O . GLY A 1 166 ? 18.740 -1.470 -23.358 1.00 98.56 166 GLY A O 1
ATOM 1239 N N . VAL A 1 167 ? 16.823 -0.461 -22.775 1.00 98.75 167 VAL A N 1
ATOM 1240 C CA . VAL A 1 167 ? 16.851 0.520 -23.873 1.00 98.75 167 VAL A CA 1
ATOM 1241 C C . VAL A 1 167 ? 18.081 1.432 -23.794 1.00 98.75 167 VAL A C 1
ATOM 1243 O O . VAL A 1 167 ? 18.686 1.747 -24.816 1.00 98.75 167 VAL A O 1
ATOM 1246 N N . GLU A 1 168 ? 18.486 1.862 -22.598 1.00 98.62 168 GLU A N 1
ATOM 1247 C CA . GLU A 1 168 ? 19.706 2.657 -22.413 1.00 98.62 168 GLU A CA 1
ATOM 1248 C C . GLU A 1 168 ? 20.962 1.883 -22.838 1.00 98.62 168 GLU A C 1
ATOM 1250 O O . GLU A 1 168 ? 21.824 2.450 -23.515 1.00 98.62 168 GLU A O 1
ATOM 1255 N N . ALA A 1 169 ? 21.051 0.592 -22.505 1.00 98.62 169 ALA A N 1
ATOM 1256 C CA . ALA A 1 169 ? 22.143 -0.270 -22.950 1.00 98.62 169 ALA A CA 1
ATOM 1257 C C . ALA A 1 169 ? 22.164 -0.419 -24.481 1.00 98.62 169 ALA A C 1
ATOM 1259 O O . ALA A 1 169 ? 23.227 -0.278 -25.093 1.00 98.62 169 ALA A O 1
ATOM 1260 N N . ASP A 1 170 ? 21.000 -0.611 -25.107 1.00 98.62 170 ASP A N 1
ATOM 1261 C CA . ASP A 1 170 ? 20.872 -0.689 -26.565 1.00 98.62 170 ASP A CA 1
ATOM 1262 C C . ASP A 1 170 ? 21.312 0.616 -27.244 1.00 98.62 170 ASP A C 1
ATOM 1264 O O . ASP A 1 170 ? 22.052 0.582 -28.227 1.00 98.62 170 ASP A O 1
ATOM 1268 N N . ILE A 1 171 ? 20.934 1.782 -26.703 1.00 98.62 171 ILE A N 1
ATOM 1269 C CA . ILE A 1 171 ? 21.367 3.091 -27.224 1.00 98.62 171 ILE A CA 1
ATOM 1270 C C . ILE A 1 171 ? 22.891 3.221 -27.176 1.00 98.62 171 ILE A C 1
ATOM 1272 O O . ILE A 1 171 ? 23.500 3.697 -28.138 1.00 98.62 171 ILE A O 1
ATOM 1276 N N . VAL A 1 172 ? 23.520 2.816 -26.071 1.00 98.56 172 VAL A N 1
ATOM 1277 C CA . VAL A 1 172 ? 24.985 2.839 -25.941 1.00 98.56 172 VAL A CA 1
ATOM 1278 C C . VAL A 1 172 ? 25.631 1.886 -26.951 1.00 98.56 172 VAL A C 1
ATOM 1280 O O . VAL A 1 172 ? 26.593 2.269 -27.618 1.00 98.56 172 VAL A O 1
ATOM 1283 N N . GLY A 1 173 ? 25.078 0.684 -27.125 1.00 98.56 173 GLY A N 1
ATOM 1284 C CA . GLY A 1 173 ? 25.542 -0.281 -28.122 1.00 98.56 173 GLY A CA 1
ATOM 1285 C C . GLY A 1 173 ? 25.440 0.253 -29.553 1.00 98.56 173 GLY A C 1
ATOM 1286 O O . GLY A 1 173 ? 26.415 0.208 -30.300 1.00 98.56 173 GLY A O 1
ATOM 1287 N N . LEU A 1 174 ? 24.294 0.832 -29.919 1.00 98.69 174 LEU A N 1
ATOM 1288 C CA . LEU A 1 174 ? 24.064 1.418 -31.242 1.00 98.69 174 LEU A CA 1
ATOM 1289 C C . LEU A 1 174 ? 24.996 2.596 -31.531 1.00 98.69 174 LEU A C 1
ATOM 1291 O O . LEU A 1 174 ? 25.461 2.733 -32.660 1.00 98.69 174 LEU A O 1
ATOM 1295 N N . ARG A 1 175 ? 25.316 3.422 -30.526 1.00 98.62 175 ARG A N 1
ATOM 1296 C CA . ARG A 1 175 ? 26.329 4.481 -30.670 1.00 98.62 175 ARG A CA 1
ATOM 1297 C C . ARG A 1 175 ? 27.702 3.904 -30.997 1.00 98.62 175 ARG A C 1
ATOM 1299 O O . ARG A 1 175 ? 28.347 4.392 -31.914 1.00 98.62 175 ARG A O 1
ATOM 1306 N N . ARG A 1 176 ? 28.108 2.825 -30.322 1.00 98.56 176 ARG A N 1
ATOM 1307 C CA . ARG A 1 176 ? 29.385 2.160 -30.614 1.00 98.56 176 ARG A CA 1
ATOM 1308 C C . ARG A 1 176 ? 29.422 1.595 -32.035 1.00 98.56 176 ARG A C 1
ATOM 1310 O O . ARG A 1 176 ? 30.406 1.779 -32.737 1.00 98.56 176 ARG A O 1
ATOM 1317 N N . VAL A 1 177 ? 28.338 0.951 -32.473 1.00 98.69 177 VAL A N 1
ATOM 1318 C CA . VAL A 1 177 ? 28.214 0.442 -33.850 1.00 98.69 177 VAL A CA 1
ATOM 1319 C C . VAL A 1 177 ? 28.276 1.584 -34.868 1.00 98.69 177 VAL A C 1
ATOM 1321 O O . VAL A 1 177 ? 28.921 1.447 -35.903 1.00 98.69 177 VAL A O 1
ATOM 1324 N N . LEU A 1 178 ? 27.640 2.723 -34.584 1.00 98.69 178 LEU A N 1
ATOM 1325 C CA . LEU A 1 178 ? 27.724 3.907 -35.437 1.00 98.69 178 LEU A CA 1
ATOM 1326 C C . LEU A 1 178 ? 29.165 4.423 -35.554 1.00 98.69 178 LEU A C 1
ATOM 1328 O O . LEU A 1 178 ? 29.603 4.734 -36.662 1.00 98.69 178 LEU A O 1
ATOM 1332 N N . ASP A 1 179 ? 29.902 4.488 -34.445 1.00 98.62 179 ASP A N 1
ATOM 1333 C CA . ASP A 1 179 ? 31.308 4.906 -34.438 1.00 98.62 179 ASP A CA 1
ATOM 1334 C C . ASP A 1 179 ? 32.181 3.931 -35.251 1.00 98.62 179 ASP A C 1
ATOM 1336 O O . ASP A 1 179 ? 32.957 4.360 -36.105 1.00 98.62 179 ASP A O 1
ATOM 1340 N N . GLU A 1 180 ? 31.996 2.619 -35.063 1.00 98.50 180 GLU A N 1
ATOM 1341 C CA . GLU A 1 180 ? 32.683 1.566 -35.831 1.00 98.50 180 GLU A CA 1
ATOM 1342 C C . GLU A 1 180 ? 32.409 1.688 -37.344 1.00 98.50 180 GLU A C 1
ATOM 1344 O O . GLU A 1 180 ? 33.338 1.648 -38.154 1.00 98.50 180 GLU A O 1
ATOM 1349 N N . LEU A 1 181 ? 31.149 1.898 -37.741 1.00 98.62 181 LEU A N 1
ATOM 1350 C CA . LEU A 1 181 ? 30.770 2.100 -39.145 1.00 98.62 181 LEU A CA 1
ATOM 1351 C C . LEU A 1 181 ? 31.329 3.404 -39.722 1.00 98.62 181 LEU A C 1
ATOM 1353 O O . LEU A 1 181 ? 31.682 3.454 -40.901 1.00 98.62 181 LEU A O 1
ATOM 1357 N N . THR A 1 182 ? 31.418 4.456 -38.908 1.00 98.62 182 THR A N 1
ATOM 1358 C CA . THR A 1 182 ? 31.980 5.745 -39.326 1.00 98.62 182 THR A CA 1
ATOM 1359 C C . THR A 1 182 ? 33.475 5.620 -39.610 1.00 98.62 182 THR A C 1
ATOM 1361 O O . THR A 1 182 ? 33.929 6.104 -40.646 1.00 98.62 182 THR A O 1
ATOM 1364 N N . LEU A 1 183 ? 34.219 4.908 -38.756 1.00 98.50 183 LEU A N 1
ATOM 1365 C CA . LEU A 1 183 ? 35.632 4.596 -38.992 1.00 98.50 183 LEU A CA 1
ATOM 1366 C C . LEU A 1 183 ? 35.821 3.725 -40.243 1.00 98.50 183 LEU A C 1
ATOM 1368 O O . LEU A 1 183 ? 36.632 4.050 -41.109 1.00 98.50 183 LEU A O 1
ATOM 1372 N N . GLY A 1 184 ? 35.017 2.668 -40.397 1.00 98.50 184 GLY A N 1
ATOM 1373 C CA . GLY A 1 184 ? 35.075 1.813 -41.586 1.00 98.50 184 GLY A CA 1
ATOM 1374 C C . GLY A 1 184 ? 34.773 2.574 -42.881 1.00 98.50 184 GLY A C 1
ATOM 1375 O O . GLY A 1 184 ? 35.403 2.336 -43.912 1.00 98.50 184 GLY A O 1
ATOM 1376 N N . ARG A 1 185 ? 33.849 3.542 -42.834 1.00 98.62 185 ARG A N 1
ATOM 1377 C CA . ARG A 1 185 ? 33.585 4.441 -43.960 1.00 98.62 185 ARG A CA 1
ATOM 1378 C C . ARG A 1 185 ? 34.810 5.293 -44.298 1.00 98.62 185 ARG A C 1
ATOM 1380 O O . ARG A 1 185 ? 35.165 5.345 -45.472 1.00 98.62 185 ARG A O 1
ATOM 1387 N N . SER A 1 186 ? 35.447 5.935 -43.315 1.00 98.50 186 SER A N 1
ATOM 1388 C CA . SER A 1 186 ? 36.638 6.758 -43.572 1.00 98.50 186 SER A CA 1
ATOM 1389 C C . SER A 1 186 ? 37.807 5.940 -44.125 1.00 98.50 186 SER A C 1
ATOM 1391 O O . SER A 1 186 ? 38.497 6.402 -45.031 1.00 98.50 186 SER A O 1
ATOM 1393 N N . ASP A 1 187 ? 37.992 4.704 -43.654 1.00 98.56 187 ASP A N 1
ATOM 1394 C CA . ASP A 1 187 ? 39.036 3.809 -44.164 1.00 98.56 187 ASP A CA 1
ATOM 1395 C C . ASP A 1 187 ? 38.810 3.460 -45.641 1.00 98.56 187 ASP A C 1
ATOM 1397 O O . ASP A 1 187 ? 39.747 3.473 -46.443 1.00 98.56 187 ASP A O 1
ATOM 1401 N N . LEU A 1 188 ? 37.561 3.176 -46.025 1.00 98.56 188 LEU A N 1
ATOM 1402 C CA . LEU A 1 188 ? 37.200 2.916 -47.419 1.00 98.56 188 LEU A CA 1
ATOM 1403 C C . LEU A 1 188 ? 37.327 4.169 -48.293 1.00 98.56 188 LEU A C 1
ATOM 1405 O O . LEU A 1 188 ? 37.788 4.065 -49.428 1.00 98.56 188 LEU A O 1
ATOM 1409 N N . GLU A 1 189 ? 36.949 5.345 -47.787 1.00 98.38 189 GLU A N 1
ATOM 1410 C CA . GLU A 1 189 ? 37.147 6.621 -48.488 1.00 98.38 189 GLU A CA 1
ATOM 1411 C C . GLU A 1 189 ? 38.640 6.865 -48.771 1.00 98.38 189 GLU A C 1
ATOM 1413 O O . GLU A 1 189 ? 39.003 7.139 -49.917 1.00 98.38 189 GLU A O 1
ATOM 1418 N N . MET A 1 190 ? 39.514 6.634 -47.785 1.00 98.31 190 MET A N 1
ATOM 1419 C CA . MET A 1 190 ? 40.969 6.721 -47.949 1.00 98.31 190 MET A CA 1
ATOM 1420 C C . MET A 1 190 ? 41.505 5.708 -48.975 1.00 98.31 190 MET A C 1
ATOM 1422 O O . MET A 1 190 ? 42.324 6.063 -49.821 1.00 98.31 190 MET A O 1
ATOM 1426 N N . GLN A 1 191 ? 41.035 4.455 -48.951 1.00 98.44 191 GLN A N 1
ATOM 1427 C CA . GLN A 1 191 ? 41.426 3.449 -49.951 1.00 98.44 191 GLN A CA 1
ATOM 1428 C C . GLN A 1 191 ? 40.993 3.845 -51.369 1.00 98.44 191 GLN A C 1
ATOM 1430 O O . GLN A 1 191 ? 41.744 3.648 -52.324 1.00 98.44 191 GLN A O 1
ATOM 1435 N N . ILE A 1 192 ? 39.798 4.423 -51.523 1.00 98.38 192 ILE A N 1
ATOM 1436 C CA . ILE A 1 192 ? 39.307 4.917 -52.816 1.00 98.38 192 ILE A CA 1
ATOM 1437 C C . ILE A 1 192 ? 40.191 6.055 -53.330 1.00 98.38 192 ILE A C 1
ATOM 1439 O O . ILE A 1 192 ? 40.517 6.077 -54.518 1.00 98.38 192 ILE A O 1
ATOM 1443 N N . GLU A 1 193 ? 40.567 7.001 -52.472 1.00 98.19 193 GLU A N 1
ATOM 1444 C CA . GLU A 1 193 ? 41.464 8.100 -52.839 1.00 98.19 193 GLU A CA 1
ATOM 1445 C C . GLU A 1 193 ? 42.851 7.588 -53.236 1.00 98.19 193 GLU A C 1
ATOM 1447 O O . GLU A 1 193 ? 43.328 7.932 -54.318 1.00 98.19 193 GLU A O 1
ATOM 1452 N N . ALA A 1 194 ? 43.435 6.676 -52.455 1.00 98.25 194 ALA A N 1
ATOM 1453 C CA . ALA A 1 194 ? 44.718 6.052 -52.773 1.00 98.25 194 ALA A CA 1
ATOM 1454 C C . ALA A 1 194 ? 44.692 5.339 -54.140 1.00 98.25 194 ALA A C 1
ATOM 1456 O O . ALA A 1 194 ? 45.545 5.584 -54.992 1.00 98.25 194 ALA A O 1
ATOM 1457 N N . LEU A 1 195 ? 43.665 4.524 -54.409 1.00 98.19 195 LEU A N 1
ATOM 1458 C CA . LEU A 1 195 ? 43.514 3.840 -55.700 1.00 98.19 195 LEU A CA 1
ATOM 1459 C C . LEU A 1 195 ? 43.297 4.819 -56.865 1.00 98.19 195 LEU A C 1
ATOM 1461 O O . LEU A 1 195 ? 43.749 4.571 -57.985 1.00 98.19 195 LEU A O 1
ATOM 1465 N N . ARG A 1 196 ? 42.609 5.945 -56.634 1.00 97.69 196 ARG A N 1
ATOM 1466 C CA . ARG A 1 196 ? 42.463 7.008 -57.644 1.00 97.69 196 ARG A CA 1
ATOM 1467 C C . ARG A 1 196 ? 43.807 7.654 -57.964 1.00 97.69 196 ARG A C 1
ATOM 1469 O O . ARG A 1 196 ? 44.088 7.884 -59.142 1.00 97.69 196 ARG A O 1
ATOM 1476 N N . GLU A 1 197 ? 44.629 7.925 -56.955 1.00 97.75 197 GLU A N 1
ATOM 1477 C CA . GLU A 1 197 ? 45.983 8.449 -57.141 1.00 97.75 197 GLU A CA 1
ATOM 1478 C C . GLU A 1 197 ? 46.869 7.462 -57.907 1.00 97.75 197 GLU A C 1
ATOM 1480 O O . GLU A 1 197 ? 47.508 7.860 -58.883 1.00 97.75 197 GLU A O 1
ATOM 1485 N N . GLU A 1 198 ? 46.851 6.176 -57.549 1.00 97.25 198 GLU A N 1
ATOM 1486 C CA . GLU A 1 198 ? 47.578 5.124 -58.272 1.00 97.25 198 GLU A CA 1
ATOM 1487 C C . GLU A 1 198 ? 47.170 5.054 -59.751 1.00 97.25 198 GLU A C 1
ATOM 1489 O O . GLU A 1 198 ? 48.024 4.976 -60.637 1.00 97.25 198 GLU A O 1
ATOM 1494 N N . LEU A 1 199 ? 45.870 5.150 -60.048 1.00 97.06 199 LEU A N 1
ATOM 1495 C CA . LEU A 1 199 ? 45.358 5.170 -61.420 1.00 97.06 199 LEU A CA 1
ATOM 1496 C C . LEU A 1 199 ? 45.913 6.376 -62.200 1.00 97.06 199 LEU A C 1
ATOM 1498 O O . LEU A 1 199 ? 46.357 6.238 -63.344 1.00 97.06 199 LEU A O 1
ATOM 1502 N N . ILE A 1 200 ? 45.907 7.564 -61.588 1.00 96.94 200 ILE A N 1
ATOM 1503 C CA . ILE A 1 200 ? 46.461 8.783 -62.195 1.00 96.94 200 ILE A CA 1
ATOM 1504 C C . ILE A 1 200 ? 47.963 8.617 -62.454 1.00 96.94 200 ILE A C 1
ATOM 1506 O O . ILE A 1 200 ? 48.429 8.924 -63.553 1.00 96.94 200 ILE A O 1
ATOM 1510 N N . GLN A 1 201 ? 48.714 8.094 -61.482 1.00 96.50 201 GLN A N 1
ATOM 1511 C CA . GLN A 1 201 ? 50.146 7.832 -61.629 1.00 96.50 201 GLN A CA 1
ATOM 1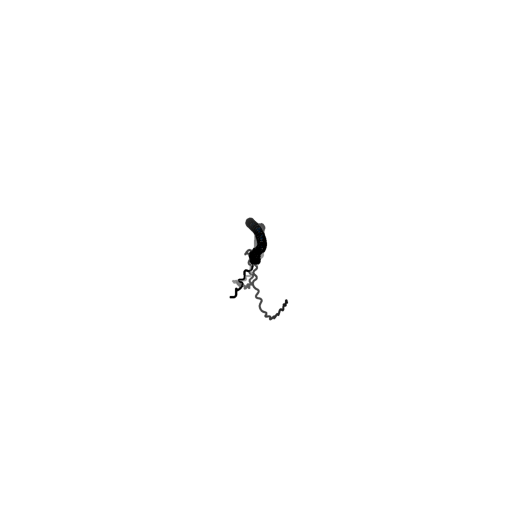512 C C . GLN A 1 201 ? 50.424 6.845 -62.766 1.00 96.50 201 GLN A C 1
ATOM 1514 O O . GLN A 1 201 ? 51.298 7.093 -63.594 1.00 96.50 201 GLN A O 1
ATOM 1519 N N . LEU A 1 202 ? 49.656 5.757 -62.863 1.00 96.06 202 LEU A N 1
ATOM 1520 C CA . LEU A 1 202 ? 49.830 4.751 -63.908 1.00 96.06 202 LEU A CA 1
ATOM 1521 C C . LEU A 1 202 ? 49.548 5.321 -65.306 1.00 96.06 202 LEU A C 1
ATOM 1523 O O . LEU A 1 202 ? 50.298 5.043 -66.243 1.00 96.06 202 LEU A O 1
ATOM 1527 N N . LYS A 1 203 ? 48.515 6.164 -65.442 1.00 95.62 203 LYS A N 1
ATOM 1528 C CA . LYS A 1 203 ? 48.224 6.890 -66.690 1.00 95.62 203 LYS A CA 1
ATOM 1529 C C . LYS A 1 203 ? 49.367 7.816 -67.087 1.00 95.62 203 LYS A C 1
ATOM 1531 O O . LYS A 1 203 ? 49.839 7.737 -68.217 1.00 95.62 203 LYS A O 1
ATOM 1536 N N . LYS A 1 204 ? 49.859 8.632 -66.151 1.00 95.88 204 LYS A N 1
ATOM 1537 C CA . LYS A 1 204 ? 50.986 9.538 -66.398 1.00 95.88 204 LYS A CA 1
ATOM 1538 C C . LYS A 1 204 ? 52.250 8.770 -66.796 1.00 95.88 204 LYS A C 1
ATOM 1540 O O . LYS A 1 204 ? 52.905 9.124 -67.770 1.00 95.88 204 LYS A O 1
ATOM 1545 N N . ASN A 1 205 ? 52.562 7.681 -66.094 1.00 94.19 205 ASN A N 1
ATOM 1546 C CA . ASN A 1 205 ? 53.699 6.821 -66.421 1.00 94.19 205 ASN A CA 1
ATOM 1547 C C . ASN A 1 205 ? 53.566 6.229 -67.832 1.00 94.19 205 ASN A C 1
ATOM 1549 O O . ASN A 1 205 ? 54.544 6.189 -68.577 1.00 94.19 205 ASN A O 1
ATOM 1553 N N . HIS A 1 206 ? 52.363 5.793 -68.215 1.00 93.19 206 HIS A N 1
ATOM 1554 C CA . HIS A 1 206 ? 52.098 5.299 -69.563 1.00 93.19 206 HIS A CA 1
ATOM 1555 C C . HIS A 1 206 ? 52.324 6.385 -70.624 1.00 93.19 206 HIS A C 1
ATOM 1557 O O . HIS A 1 206 ? 53.043 6.143 -71.592 1.00 93.19 206 HIS A O 1
ATOM 1563 N N . GLU A 1 207 ? 51.783 7.588 -70.420 1.00 91.88 207 GLU A N 1
ATOM 1564 C CA . GLU A 1 207 ? 51.993 8.737 -71.311 1.00 91.88 207 GLU A CA 1
ATOM 1565 C C . GLU A 1 207 ? 53.483 9.085 -71.458 1.00 91.88 207 GLU A C 1
ATOM 1567 O O . GLU A 1 207 ? 53.966 9.278 -72.575 1.00 91.88 207 GLU A O 1
ATOM 1572 N N . GLU A 1 208 ? 54.245 9.095 -70.359 1.00 89.19 208 GLU A N 1
ATOM 1573 C CA . GLU A 1 208 ? 55.689 9.347 -70.382 1.00 89.19 208 GLU A CA 1
ATOM 1574 C C . GLU A 1 208 ? 56.475 8.270 -71.145 1.00 89.19 208 GLU A C 1
ATOM 1576 O O . GLU A 1 208 ? 57.416 8.594 -71.874 1.00 89.19 208 GLU A O 1
ATOM 1581 N N . VAL A 1 209 ? 56.124 6.988 -70.986 1.00 88.00 209 VAL A N 1
ATOM 1582 C CA . VAL A 1 209 ? 56.766 5.879 -71.713 1.00 88.00 209 VAL A CA 1
ATOM 1583 C C . VAL A 1 209 ? 56.456 5.962 -73.205 1.00 88.00 209 VAL A C 1
ATOM 1585 O O . VAL A 1 209 ? 57.372 5.841 -74.021 1.00 88.00 209 VAL A O 1
ATOM 1588 N N . VAL A 1 210 ? 55.196 6.224 -73.568 1.00 86.00 210 VAL A N 1
ATOM 1589 C CA . VAL A 1 210 ? 54.787 6.434 -74.964 1.00 86.00 210 VAL A CA 1
ATOM 1590 C C . VAL A 1 210 ? 55.572 7.601 -75.562 1.00 86.00 210 VAL A C 1
ATOM 1592 O O . VAL A 1 210 ? 56.207 7.434 -76.604 1.00 86.00 210 VAL A O 1
ATOM 1595 N N . TYR A 1 211 ? 55.638 8.737 -74.865 1.00 83.12 211 TYR A N 1
ATOM 1596 C CA . TYR A 1 211 ? 56.408 9.901 -75.299 1.00 83.12 211 TYR A CA 1
ATOM 1597 C C . TYR A 1 211 ? 57.900 9.581 -75.503 1.00 83.12 211 TYR A C 1
ATOM 1599 O O . TYR A 1 211 ? 58.450 9.874 -76.563 1.00 83.12 211 TYR A O 1
ATOM 1607 N N . LYS A 1 212 ? 58.548 8.909 -74.539 1.00 81.81 212 LYS A N 1
ATOM 1608 C CA . LYS A 1 212 ? 59.961 8.487 -74.642 1.00 81.81 212 LYS A CA 1
ATOM 1609 C C . LYS A 1 212 ? 60.210 7.520 -75.804 1.00 81.81 212 LYS A C 1
ATOM 1611 O O . LYS A 1 212 ? 61.261 7.591 -76.433 1.00 81.81 212 LYS A O 1
ATOM 1616 N N . SER A 1 213 ? 59.262 6.632 -76.106 1.00 77.06 213 SER A N 1
ATOM 1617 C CA . SER A 1 213 ? 59.375 5.691 -77.230 1.00 77.06 213 SER A CA 1
ATOM 1618 C C . SER A 1 213 ? 59.209 6.352 -78.606 1.00 77.06 213 SER A C 1
ATOM 1620 O O . SER A 1 213 ? 59.754 5.860 -79.591 1.00 77.06 213 SER A O 1
ATOM 1622 N N . LEU A 1 214 ? 58.502 7.487 -78.673 1.00 70.25 214 LEU A N 1
ATOM 1623 C CA . LEU A 1 214 ? 58.295 8.280 -79.890 1.00 70.25 214 LEU A CA 1
ATOM 1624 C C . LEU A 1 214 ? 59.433 9.278 -80.169 1.00 70.25 214 LEU A C 1
ATOM 1626 O O . LEU A 1 214 ? 59.531 9.781 -81.287 1.00 70.25 214 LEU A O 1
ATOM 1630 N N . THR A 1 215 ? 60.311 9.560 -79.199 1.00 56.59 215 THR A N 1
ATOM 1631 C CA . THR A 1 215 ? 61.504 10.397 -79.410 1.00 56.59 215 THR A CA 1
ATOM 1632 C C . THR A 1 215 ? 62.689 9.553 -79.902 1.00 56.59 215 THR A C 1
ATOM 1634 O O . THR A 1 215 ? 63.180 8.716 -79.142 1.00 56.59 215 THR A O 1
ATOM 1637 N N . PRO A 1 216 ? 63.205 9.749 -81.134 1.00 56.22 216 PRO A N 1
ATOM 1638 C CA . PRO A 1 216 ? 64.346 8.985 -81.629 1.00 56.22 216 PRO A CA 1
ATOM 1639 C C . PRO A 1 216 ? 65.606 9.307 -80.821 1.00 56.22 216 PRO A C 1
ATOM 1641 O O . PRO A 1 216 ? 65.954 10.472 -80.626 1.00 56.22 216 PRO A O 1
ATOM 1644 N N . SER A 1 217 ? 66.319 8.268 -80.390 1.00 52.56 217 SER A N 1
ATOM 1645 C CA . SER A 1 217 ? 67.615 8.361 -79.720 1.00 52.56 217 SER A CA 1
ATOM 1646 C C . SER A 1 217 ? 68.672 9.013 -80.626 1.00 52.56 217 SER A C 1
ATOM 1648 O O . SER A 1 217 ? 69.371 8.327 -81.374 1.00 52.56 217 SER A O 1
ATOM 1650 N N . PHE A 1 218 ? 68.831 10.336 -80.556 1.00 53.72 218 PHE A N 1
ATOM 1651 C CA . PHE A 1 218 ? 70.003 11.021 -81.103 1.00 53.72 218 PHE A CA 1
ATOM 1652 C C . PHE A 1 218 ? 71.189 10.846 -80.141 1.00 53.72 218 PHE A C 1
ATOM 1654 O O . PHE A 1 218 ? 71.442 11.670 -79.265 1.00 53.72 218 PHE A O 1
ATOM 1661 N N . LEU A 1 219 ? 71.923 9.741 -80.298 1.00 48.72 219 LEU A N 1
ATOM 1662 C CA . LEU A 1 219 ? 73.277 9.590 -79.757 1.00 48.72 219 LEU A CA 1
ATOM 1663 C C . LEU A 1 219 ? 74.249 10.456 -80.584 1.00 48.72 219 LEU A C 1
ATOM 1665 O O . LEU A 1 219 ? 74.268 10.321 -81.812 1.00 48.72 219 LEU A O 1
ATOM 1669 N N . PRO A 1 220 ? 75.106 11.298 -79.973 1.00 50.28 220 PRO A N 1
ATOM 1670 C CA . PRO A 1 220 ? 76.168 11.966 -80.708 1.00 50.28 220 PRO A CA 1
ATOM 1671 C C . PRO A 1 220 ? 77.253 10.937 -81.052 1.00 50.28 220 PRO A C 1
ATOM 1673 O O . PRO A 1 220 ? 78.021 10.488 -80.200 1.00 50.28 220 PRO A O 1
ATOM 1676 N N . VAL A 1 221 ? 77.319 10.550 -82.325 1.00 49.56 221 VAL A N 1
ATOM 1677 C CA . VAL A 1 221 ? 78.436 9.776 -82.872 1.00 49.56 221 VAL A CA 1
ATOM 1678 C C . VAL A 1 221 ? 79.701 10.634 -82.786 1.00 49.56 221 VAL A C 1
ATOM 1680 O O . VAL A 1 221 ? 79.821 11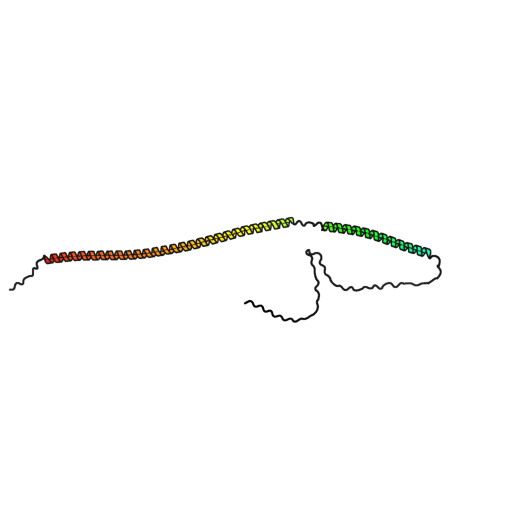.655 -83.464 1.00 49.56 221 VAL A O 1
ATOM 1683 N N . ARG A 1 222 ? 80.657 10.197 -81.955 1.00 50.94 222 ARG A N 1
ATOM 1684 C CA . ARG A 1 222 ? 82.072 10.609 -81.982 1.00 50.94 222 ARG A CA 1
ATOM 1685 C C . ARG A 1 222 ? 82.557 10.701 -83.437 1.00 50.94 222 ARG A C 1
ATOM 1687 O O . ARG A 1 222 ? 82.753 9.667 -84.075 1.00 50.94 222 ARG A O 1
ATOM 1694 N N . LYS A 1 223 ? 82.845 11.905 -83.938 1.00 48.00 223 LYS A N 1
ATOM 1695 C CA . LYS A 1 223 ? 83.774 12.059 -85.064 1.00 48.00 223 LYS A CA 1
ATOM 1696 C C . LYS A 1 223 ? 85.193 12.011 -84.507 1.00 48.00 223 LYS A C 1
ATOM 1698 O O . LYS A 1 223 ? 85.602 12.902 -83.771 1.00 48.00 223 LYS A O 1
ATOM 1703 N N . ARG A 1 224 ? 85.903 10.928 -84.836 1.00 48.47 224 ARG A N 1
ATOM 1704 C CA . ARG A 1 224 ? 87.369 10.902 -84.852 1.00 48.47 224 ARG A CA 1
ATOM 1705 C C . ARG A 1 224 ? 87.835 11.935 -85.872 1.00 48.47 224 ARG A C 1
ATOM 1707 O O . ARG A 1 224 ? 87.387 11.855 -87.014 1.00 48.47 224 ARG A O 1
ATOM 1714 N N . LEU A 1 225 ? 88.720 12.827 -85.455 1.00 45.44 225 LEU A N 1
ATOM 1715 C CA . LEU A 1 225 ? 89.976 13.178 -86.116 1.00 45.44 225 LEU A CA 1
ATOM 1716 C C . LEU A 1 225 ? 90.927 13.646 -85.013 1.00 45.44 225 LEU A C 1
ATOM 1718 O O . LEU A 1 225 ? 90.444 14.383 -84.125 1.00 45.44 225 LEU A O 1
#

Foldseek 3Di:
DDDDDDDDDDDDDDDDPPPDFDWDDDPPRPDTDTDDDDDDDDDDDDDDDDDDDDDDDDDDPPDPPVVVVVVVVVVVVVVVVVVVVVVVVVVVVVVVVVVVVVVVVVVVPPPPPPCVVVVVVVVVVVVVVVVVVVVVVVVVVVVVVVVVVVVVVVVVVVVVVVVVVVVVVVVVVVVVVVVVVVVVVVVVVVVVVVVVVVVVVVVVVVVVVVVVVPDDDPDPPDDDD

InterPro domains:
  IPR002957 Keratin, type I [PR01248] (146-159)
  IPR002957 Keratin, type I [PR01248] (167-190)
  IPR002957 Keratin, type I [PTHR23239] (16-210)
  IPR039008 Intermediate filament, rod domain [PF00038] (67-210)
  IPR039008 Intermediate filament, rod domain [PS51842] (68-225)
  IPR039008 Intermediate filament, rod domain [SM01391] (67-225)

Organism: Lates calcarifer (NCBI:txid8187)

pLDDT: mean 77.24, std 23.03, range [34.19, 98.75]

Sequence (225 aa):
MASIYRTSSTRGSLLGSMKAPSVYGGSGGHGVRISSTSAARSFSSAAGGGAAAGGFNLADAIDISDNKKMAMQNLNDRLASYLEKVRNLEKANAELELKIRQFLESKTKPEGHDCSAYKAVISGLQDQIFDATRINGSLYLSIDNAKLAADDFKVKFENELAMRQGVEADIVGLRRVLDELTLGRSDLEMQIEALREELIQLKKNHEEVVYKSLTPSFLPVRKRL